Protein AF-A0A7Y3L3B2-F1 (afdb_monomer_lite)

Sequence (334 aa):
MKAAAAWAAALGALGVLAADAQVPSDKTSVQRVCVYYDAGPEPSYKNGRLHAIMLENLLGHFRGIRVTLAAVSGYHVGDMSACDRAAYMGSYFGSRLPAVFLHDVAADAKPFLWASYNIRQLQNAMGVAAFAAKTGFVYDREAAIGKSLSGAGPSDFYSDFYYKGRRFKKLAFKTPGGGFIASPDICLVRNASAVVLSTASDPVNGKATPYITRKRDFFYVADNPFLFIHERDRYLILADVLFDFVGRAPAGTRRWALIRLEDIHPNYNLDLFYQAVEILKKRRVPFAVSLIPDYVAPGIPESAGVEIGRRPEFLRSRDEKSIATQRFRLGRIV

Radius of gyration: 27.48 Å; chains: 1; bounding box: 50×102×63 Å

pLDDT: mean 82.5, std 21.34, range [24.62, 98.81]

Secondary structure (DSSP, 8-state):
------PPP---------------------EEEEEEE---SSTT--HHHHHHHHHHHHHTTSTTEEEEEEEGGG--TTGGGGSSEEEEEE-STTPPPPHHHHHHHHH--S-EEEEETTHHHHHHHH-HHHHHHHHSEEEEEEE---S---S-S------EEEETTEEEE--EEE-TTS-EEE---EEEEEESS-EEEEEEE-TTT--EEEEEEEETTEEEESS-TTSS--TTSTHHHHHHHHHHHHT---S-S-----EEEEEE-TTS-HHHHHHHHHHHHHTT--EEEEE-SEE--TTS-GGG-EEGGG-HHHH--SSSS-TTT---------

Structure (mmCIF, N/CA/C/O backbone):
data_AF-A0A7Y3L3B2-F1
#
_entry.id   AF-A0A7Y3L3B2-F1
#
loop_
_atom_site.group_PDB
_atom_site.id
_atom_site.type_symbol
_atom_site.label_atom_id
_atom_site.label_alt_id
_atom_site.label_comp_id
_atom_site.label_asym_id
_atom_site.label_entity_id
_atom_site.label_seq_id
_atom_site.pdbx_PDB_ins_code
_atom_site.Cartn_x
_atom_site.Cartn_y
_atom_site.Cartn_z
_atom_site.occupancy
_atom_site.B_iso_or_equiv
_atom_site.auth_seq_id
_atom_site.auth_comp_id
_atom_site.auth_asym_id
_atom_site.auth_atom_id
_atom_site.pdbx_PDB_model_num
ATOM 1 N N . MET A 1 1 ? 16.797 -83.429 17.417 1.00 36.91 1 MET A N 1
ATOM 2 C CA . MET A 1 1 ? 17.849 -82.531 16.889 1.00 36.91 1 MET A CA 1
ATOM 3 C C . MET A 1 1 ? 17.485 -82.111 15.474 1.00 36.91 1 MET A C 1
ATOM 5 O O . MET A 1 1 ? 17.186 -82.983 14.675 1.00 36.91 1 MET A O 1
ATOM 9 N N . LYS A 1 2 ? 17.608 -80.805 15.208 1.00 31.47 2 LYS A N 1
ATOM 10 C CA . LYS A 1 2 ? 17.531 -80.094 13.916 1.00 31.47 2 LYS A CA 1
ATOM 11 C C . LYS A 1 2 ? 16.137 -79.793 13.340 1.00 31.47 2 LYS A C 1
ATOM 13 O O . LYS A 1 2 ? 15.254 -80.633 13.271 1.00 31.47 2 LYS A O 1
ATOM 18 N N . ALA A 1 3 ? 16.017 -78.511 13.003 1.00 31.23 3 ALA A N 1
ATOM 19 C CA . ALA A 1 3 ? 14.865 -77.738 12.575 1.00 31.23 3 ALA A CA 1
ATOM 20 C C . ALA A 1 3 ? 14.424 -78.017 11.133 1.00 31.23 3 ALA A C 1
ATOM 22 O O . ALA A 1 3 ? 15.251 -78.392 10.309 1.00 31.23 3 ALA A O 1
ATOM 23 N N . ALA A 1 4 ? 13.175 -77.664 10.823 1.00 30.56 4 ALA A N 1
ATOM 24 C CA . ALA A 1 4 ? 12.848 -76.765 9.714 1.00 30.56 4 ALA A CA 1
ATOM 25 C C . ALA A 1 4 ? 11.380 -76.323 9.836 1.00 30.56 4 ALA A C 1
ATOM 27 O O . ALA A 1 4 ? 10.468 -77.145 9.824 1.00 30.56 4 ALA A O 1
ATOM 28 N N . ALA A 1 5 ? 11.170 -75.016 9.983 1.00 35.03 5 ALA A N 1
ATOM 29 C CA . ALA A 1 5 ? 9.864 -74.381 9.911 1.00 35.03 5 ALA A CA 1
ATOM 30 C C . ALA A 1 5 ? 9.483 -74.176 8.437 1.00 35.03 5 ALA A C 1
ATOM 32 O O . ALA A 1 5 ? 10.259 -73.593 7.682 1.00 35.03 5 ALA A O 1
ATOM 33 N N . ALA A 1 6 ? 8.287 -74.615 8.049 1.00 32.34 6 ALA A N 1
ATOM 34 C CA . ALA A 1 6 ? 7.651 -74.259 6.787 1.00 32.34 6 ALA A CA 1
ATOM 35 C C . ALA A 1 6 ? 6.376 -73.473 7.110 1.00 32.34 6 ALA A C 1
ATOM 37 O O . ALA A 1 6 ? 5.442 -74.001 7.712 1.00 32.34 6 ALA A O 1
ATOM 38 N N . TRP A 1 7 ? 6.373 -72.190 6.758 1.00 30.80 7 TRP A N 1
ATOM 39 C CA . TRP A 1 7 ? 5.204 -71.324 6.854 1.00 30.80 7 TRP A CA 1
ATOM 40 C C . TRP A 1 7 ? 4.312 -71.546 5.632 1.00 30.80 7 TRP A C 1
ATOM 42 O O . TRP A 1 7 ? 4.750 -71.379 4.495 1.00 30.80 7 TRP A O 1
ATOM 52 N N . ALA A 1 8 ? 3.063 -71.930 5.889 1.00 33.03 8 ALA A N 1
ATOM 53 C CA . ALA A 1 8 ? 2.004 -72.022 4.898 1.00 33.03 8 ALA A CA 1
ATOM 54 C C . ALA A 1 8 ? 1.477 -70.623 4.539 1.00 33.03 8 ALA A C 1
ATOM 56 O O . ALA A 1 8 ? 1.288 -69.766 5.404 1.00 33.03 8 ALA A O 1
ATOM 57 N N . ALA A 1 9 ? 1.240 -70.414 3.246 1.00 34.09 9 ALA A N 1
ATOM 58 C CA . ALA A 1 9 ? 0.649 -69.211 2.686 1.00 34.09 9 ALA A CA 1
ATOM 59 C C . ALA A 1 9 ? -0.833 -69.083 3.076 1.00 34.09 9 ALA A C 1
ATOM 61 O O . ALA A 1 9 ? -1.615 -70.008 2.859 1.00 34.09 9 ALA A O 1
ATOM 62 N N . ALA A 1 10 ? -1.228 -67.912 3.578 1.00 32.94 10 ALA A N 1
ATOM 63 C CA . ALA A 1 10 ? -2.624 -67.508 3.692 1.00 32.94 10 ALA A CA 1
ATOM 64 C C . ALA A 1 10 ? -2.887 -66.349 2.719 1.00 32.94 10 ALA A C 1
ATOM 66 O O . ALA A 1 10 ? -2.380 -65.241 2.887 1.00 32.94 10 ALA A O 1
ATOM 67 N N . LEU A 1 11 ? -3.670 -66.638 1.678 1.00 37.22 11 LEU A N 1
ATOM 68 C CA . LEU A 1 11 ? -4.267 -65.667 0.764 1.00 37.22 11 LEU A CA 1
ATOM 69 C C . LEU A 1 11 ? -5.366 -64.894 1.508 1.00 37.22 11 LEU A C 1
ATOM 71 O O . LEU A 1 11 ? -6.441 -65.431 1.761 1.00 37.22 11 LEU A O 1
ATOM 75 N N . GLY A 1 12 ? -5.094 -63.636 1.855 1.00 32.66 12 GLY A N 1
ATOM 76 C CA . GLY A 1 12 ? -6.092 -62.688 2.352 1.00 32.66 12 GLY A CA 1
ATOM 77 C C . GLY A 1 12 ? -6.486 -61.707 1.252 1.00 32.66 12 GLY A C 1
ATOM 78 O O . GLY A 1 12 ? -5.657 -60.922 0.795 1.00 32.66 12 GLY A O 1
ATOM 79 N N . ALA A 1 13 ? -7.744 -61.758 0.818 1.00 37.72 13 ALA A N 1
ATOM 80 C CA . ALA A 1 13 ? -8.327 -60.814 -0.125 1.00 37.72 13 ALA A CA 1
ATOM 81 C C . ALA A 1 13 ? -8.382 -59.401 0.487 1.00 37.72 13 ALA A C 1
ATOM 83 O O . ALA A 1 13 ? -9.115 -59.155 1.443 1.00 37.72 13 ALA A O 1
ATOM 84 N N . LEU A 1 14 ? -7.619 -58.464 -0.076 1.00 39.28 14 LEU A N 1
ATOM 85 C CA . LEU A 1 14 ? -7.734 -57.036 0.218 1.00 39.28 14 LEU A CA 1
ATOM 86 C C . LEU A 1 14 ? -8.824 -56.440 -0.677 1.00 39.28 14 LEU A C 1
ATOM 88 O O . LEU A 1 14 ? -8.594 -56.129 -1.844 1.00 39.28 14 LEU A O 1
ATOM 92 N N . GLY A 1 15 ? -10.027 -56.303 -0.119 1.00 35.09 15 GLY A N 1
ATOM 93 C CA . GLY A 1 15 ? -11.087 -55.497 -0.710 1.00 35.09 15 GLY A CA 1
ATOM 94 C C . GLY A 1 15 ? -10.663 -54.030 -0.749 1.00 35.09 15 GLY A C 1
ATOM 95 O O . GLY A 1 15 ? -10.447 -53.409 0.290 1.00 35.09 15 GLY A O 1
ATOM 96 N N . VAL A 1 16 ? -10.534 -53.475 -1.953 1.00 40.53 16 VAL A N 1
ATOM 97 C CA . VAL A 1 16 ? -10.354 -52.036 -2.158 1.00 40.53 16 VAL A CA 1
ATOM 98 C C . VAL A 1 16 ? -11.703 -51.372 -1.899 1.00 40.53 16 VAL A C 1
ATOM 100 O O . VAL A 1 16 ? -12.570 -51.337 -2.768 1.00 40.53 16 VAL A O 1
ATOM 103 N N . LEU A 1 17 ? -11.896 -50.856 -0.685 1.00 39.22 17 LEU A N 1
ATOM 104 C CA . LEU A 1 17 ? -12.917 -49.847 -0.430 1.00 39.22 17 LEU A CA 1
ATOM 105 C C . LEU A 1 17 ? -12.464 -48.571 -1.144 1.00 39.22 17 LEU A C 1
ATOM 107 O O . LEU A 1 17 ? -11.618 -47.830 -0.645 1.00 39.22 17 LEU A O 1
ATOM 111 N N . ALA A 1 18 ? -13.000 -48.344 -2.341 1.00 42.34 18 ALA A N 1
ATOM 112 C CA . ALA A 1 18 ? -12.959 -47.040 -2.976 1.00 42.34 18 ALA A CA 1
ATOM 113 C C . ALA A 1 18 ? -13.793 -46.089 -2.108 1.00 42.34 18 ALA A C 1
ATOM 115 O O . ALA A 1 18 ? -15.014 -46.020 -2.226 1.00 42.34 18 ALA A O 1
ATOM 116 N N . ALA A 1 19 ? -13.130 -45.408 -1.174 1.00 41.25 19 ALA A N 1
ATOM 117 C CA . ALA A 1 19 ? -13.684 -44.220 -0.558 1.00 41.25 19 ALA A CA 1
ATOM 118 C C . ALA A 1 19 ? -13.818 -43.185 -1.675 1.00 41.25 19 ALA A C 1
ATOM 120 O O . ALA A 1 19 ? -12.820 -42.648 -2.159 1.00 41.25 19 ALA A O 1
ATOM 121 N N . ASP A 1 20 ? -15.051 -42.978 -2.122 1.00 40.84 20 ASP A N 1
ATOM 122 C CA . ASP A 1 20 ? -15.411 -41.911 -3.036 1.00 40.84 20 ASP A CA 1
ATOM 123 C C . ASP A 1 20 ? -15.083 -40.598 -2.315 1.00 40.84 20 ASP A C 1
ATOM 125 O O . ASP A 1 20 ? -15.790 -40.158 -1.405 1.00 40.84 20 ASP A O 1
ATOM 129 N N . ALA A 1 21 ? -13.912 -40.037 -2.613 1.00 43.31 21 ALA A N 1
ATOM 130 C CA . ALA A 1 21 ? -13.494 -38.761 -2.071 1.00 43.31 21 ALA A CA 1
ATOM 131 C C . ALA A 1 21 ? -14.397 -37.702 -2.701 1.00 43.31 21 ALA A C 1
ATOM 133 O O . ALA A 1 21 ? -14.088 -37.153 -3.758 1.00 43.31 21 ALA A O 1
ATOM 134 N N . GLN A 1 22 ? -15.532 -37.433 -2.056 1.00 37.94 22 GLN A N 1
ATOM 135 C CA . GLN A 1 22 ? -16.343 -36.259 -2.333 1.00 37.94 22 GLN A CA 1
ATOM 136 C C . GLN A 1 22 ? -15.435 -35.040 -2.198 1.00 37.94 22 GLN A C 1
ATOM 138 O O . GLN A 1 22 ? -15.117 -34.593 -1.096 1.00 37.94 22 GLN A O 1
ATOM 143 N N . VAL A 1 23 ? -14.987 -34.525 -3.344 1.00 45.34 23 VAL A N 1
ATOM 144 C CA . VAL A 1 23 ? -14.361 -33.214 -3.455 1.00 45.34 23 VAL A CA 1
ATOM 145 C C . VAL A 1 23 ? -15.352 -32.241 -2.819 1.00 45.34 23 VAL A C 1
ATOM 147 O O . VAL A 1 23 ? -16.473 -32.131 -3.326 1.00 45.34 23 VAL A O 1
ATOM 150 N N . PRO A 1 24 ? -15.007 -31.571 -1.704 1.00 40.34 24 PRO A N 1
ATOM 151 C CA . PRO A 1 24 ? -15.906 -30.605 -1.102 1.00 40.34 24 PRO A CA 1
ATOM 152 C C . PRO A 1 24 ? -16.277 -29.596 -2.181 1.00 40.34 24 PRO A C 1
ATOM 154 O O . PRO A 1 24 ? -15.391 -29.002 -2.802 1.00 40.34 24 PRO A O 1
ATOM 157 N N . SER A 1 25 ? -17.574 -29.426 -2.448 1.00 41.62 25 SER A N 1
ATOM 158 C CA . SER A 1 25 ? -18.019 -28.348 -3.317 1.00 41.62 25 SER A CA 1
ATOM 159 C C . SER A 1 25 ? -17.674 -27.048 -2.597 1.00 41.62 25 SER A C 1
ATOM 161 O O . SER A 1 25 ? -18.394 -26.612 -1.697 1.00 41.62 25 SER A O 1
ATOM 163 N N . ASP A 1 26 ? -16.535 -26.464 -2.945 1.00 48.09 26 ASP A N 1
ATOM 164 C CA . ASP A 1 26 ? -16.118 -25.155 -2.479 1.00 48.09 26 ASP A CA 1
ATOM 165 C C . ASP A 1 26 ? -17.052 -24.138 -3.143 1.00 48.09 26 ASP A C 1
ATOM 167 O O . ASP A 1 26 ? -16.750 -23.539 -4.177 1.00 48.09 26 ASP A O 1
ATOM 171 N N . LYS A 1 27 ? -18.258 -23.986 -2.582 1.00 47.88 27 LYS A N 1
ATOM 172 C CA . LYS A 1 27 ? -19.053 -22.776 -2.763 1.00 47.88 27 LYS A CA 1
ATOM 173 C C . LYS A 1 27 ? -18.275 -21.677 -2.054 1.00 47.88 27 LYS A C 1
ATOM 175 O O . LYS A 1 27 ? -18.632 -21.283 -0.948 1.00 47.88 27 LYS A O 1
ATOM 180 N N . THR A 1 28 ? -17.177 -21.229 -2.661 1.00 60.12 28 THR A N 1
ATOM 181 C CA . THR A 1 28 ? -16.389 -20.126 -2.133 1.00 60.12 28 THR A CA 1
ATOM 182 C C . THR A 1 28 ? -17.322 -18.927 -2.109 1.00 60.12 28 THR A C 1
ATOM 184 O O . THR A 1 28 ? -17.652 -18.371 -3.159 1.00 60.12 28 THR A O 1
ATOM 187 N N . SER A 1 29 ? -17.823 -18.577 -0.923 1.00 78.44 29 SER A N 1
ATOM 188 C CA . SER A 1 29 ? -18.702 -17.428 -0.751 1.00 78.44 29 SER A CA 1
ATOM 189 C C . SER A 1 29 ? -17.987 -16.211 -1.321 1.00 78.44 29 SER A C 1
ATOM 191 O O . SER A 1 29 ? -16.844 -15.927 -0.946 1.00 78.44 29 SER A O 1
ATOM 193 N N . VAL A 1 30 ? -18.637 -15.528 -2.258 1.00 92.69 30 VAL A N 1
ATOM 194 C CA . VAL A 1 30 ? -18.090 -14.315 -2.853 1.00 92.69 30 VAL A CA 1
ATOM 195 C C . VAL A 1 30 ? -17.925 -13.276 -1.747 1.00 92.69 30 VAL A C 1
ATOM 197 O O . VAL A 1 30 ? -18.907 -12.926 -1.101 1.00 92.69 30 VAL A O 1
ATOM 200 N N . GLN A 1 31 ? -16.700 -12.795 -1.537 1.00 95.94 31 GLN A N 1
ATOM 201 C CA . GLN A 1 31 ? -16.411 -11.680 -0.636 1.00 95.94 31 GLN A CA 1
ATOM 202 C C . GLN A 1 31 ? -16.108 -10.438 -1.478 1.00 95.94 31 GLN A C 1
ATOM 204 O O . GLN A 1 31 ? -15.246 -10.456 -2.360 1.00 95.94 31 GLN A O 1
ATOM 209 N N . ARG A 1 32 ? -16.846 -9.362 -1.221 1.00 97.69 32 ARG A N 1
ATOM 210 C CA . ARG A 1 32 ? -16.775 -8.093 -1.946 1.00 97.69 32 ARG A CA 1
ATOM 211 C C . ARG A 1 32 ? -15.838 -7.129 -1.232 1.00 97.69 32 ARG A C 1
ATOM 213 O O . ARG A 1 32 ? -15.986 -6.899 -0.031 1.00 97.69 32 ARG A O 1
ATOM 220 N N . VAL A 1 33 ? -14.908 -6.544 -1.977 1.00 98.31 33 VAL A N 1
ATOM 221 C CA . VAL A 1 33 ? -13.949 -5.555 -1.478 1.00 98.31 33 VAL A CA 1
ATOM 222 C C . VAL A 1 33 ? -14.102 -4.262 -2.271 1.00 98.31 33 VAL A C 1
ATOM 224 O O . VAL A 1 33 ? -13.859 -4.234 -3.475 1.00 98.31 33 VAL A O 1
ATOM 227 N N . CYS A 1 34 ? -14.483 -3.182 -1.597 1.00 98.31 34 CYS A N 1
ATOM 228 C CA . CYS A 1 34 ? -14.526 -1.851 -2.197 1.00 98.31 34 CYS A CA 1
ATOM 229 C C . CYS A 1 34 ? -13.149 -1.196 -2.044 1.00 98.31 34 CYS A C 1
ATOM 231 O O . CYS A 1 34 ? -12.649 -1.084 -0.929 1.00 98.31 34 CYS A O 1
ATOM 233 N N . VAL A 1 35 ? -12.525 -0.750 -3.132 1.00 98.56 35 VAL A N 1
ATOM 234 C CA . VAL A 1 35 ? -11.251 -0.021 -3.091 1.00 98.56 35 VAL A CA 1
ATOM 235 C C . VAL A 1 35 ? -11.488 1.399 -3.581 1.00 98.56 35 VAL A C 1
ATOM 237 O O . VAL A 1 35 ? -11.735 1.642 -4.764 1.00 98.56 35 VAL A O 1
ATOM 240 N N . TYR A 1 36 ? -11.382 2.340 -2.653 1.00 98.38 36 TYR A N 1
ATOM 241 C CA . TYR A 1 36 ? -11.466 3.763 -2.924 1.00 98.38 36 TYR A CA 1
ATOM 242 C C . TYR A 1 36 ? -10.079 4.328 -3.198 1.00 98.38 36 TYR A C 1
ATOM 244 O O . TYR A 1 36 ? -9.100 3.965 -2.546 1.00 98.38 36 TYR A O 1
ATOM 252 N N . TYR A 1 37 ? -9.983 5.243 -4.150 1.00 98.19 37 TYR A N 1
ATOM 253 C CA . TYR A 1 37 ? -8.733 5.925 -4.463 1.00 98.19 37 TYR A CA 1
ATOM 254 C C . TYR A 1 37 ? -8.946 7.420 -4.605 1.00 98.19 37 TYR A C 1
ATOM 256 O O . TYR A 1 37 ? -10.004 7.875 -5.045 1.00 98.19 37 TYR A O 1
ATOM 264 N N . ASP A 1 38 ? -7.937 8.193 -4.224 1.00 96.25 38 ASP A N 1
ATOM 265 C CA . ASP A 1 38 ? -7.947 9.627 -4.464 1.00 96.25 38 ASP A CA 1
ATOM 266 C C . ASP A 1 38 ? -7.600 9.990 -5.912 1.00 96.25 38 ASP A C 1
ATOM 268 O O . ASP A 1 38 ? -7.044 9.211 -6.688 1.00 96.25 38 ASP A O 1
ATOM 272 N N . ALA A 1 39 ? -7.970 11.213 -6.271 1.00 86.75 39 ALA A N 1
ATOM 273 C CA . ALA A 1 39 ? -7.472 11.890 -7.452 1.00 86.75 39 ALA A CA 1
ATOM 274 C C . ALA A 1 39 ? -6.521 13.015 -7.021 1.00 86.75 39 ALA A C 1
ATOM 276 O O . ALA A 1 39 ? -6.576 13.506 -5.886 1.00 86.75 39 ALA A O 1
ATOM 277 N N . GLY A 1 40 ? -5.650 13.418 -7.940 1.00 81.19 40 GLY A N 1
ATOM 278 C CA . GLY A 1 40 ? -4.897 14.659 -7.821 1.00 81.19 40 GLY A CA 1
ATOM 279 C C . GLY A 1 40 ? -5.780 15.862 -8.170 1.00 81.19 40 GLY A C 1
ATOM 280 O O . GLY A 1 40 ? -6.913 15.686 -8.622 1.00 81.19 40 GLY A O 1
ATOM 281 N N . PRO A 1 41 ? -5.275 17.091 -7.987 1.00 79.81 41 PRO A N 1
ATOM 282 C CA . PRO A 1 41 ? -6.006 18.312 -8.324 1.00 79.81 41 PRO A CA 1
ATOM 283 C C . PRO A 1 41 ? -6.249 18.451 -9.833 1.00 79.81 41 PRO A C 1
ATOM 285 O O . PRO A 1 41 ? -7.153 19.169 -10.247 1.00 79.81 41 PRO A O 1
ATOM 288 N N . GLU A 1 42 ? -5.453 17.763 -10.653 1.00 83.06 42 GLU A N 1
ATOM 289 C CA . GLU A 1 42 ? -5.548 17.804 -12.106 1.00 83.06 42 GLU A CA 1
ATOM 290 C C . GLU A 1 42 ? -6.228 16.547 -12.673 1.00 83.06 42 GLU A C 1
ATOM 292 O O . GLU A 1 42 ? -5.909 15.433 -12.241 1.00 83.06 42 GLU A O 1
ATOM 297 N N . PRO A 1 43 ? -7.066 16.676 -13.723 1.00 79.25 43 PRO A N 1
ATOM 298 C CA . PRO A 1 43 ? -7.664 15.529 -14.419 1.00 79.25 43 PRO A CA 1
ATOM 299 C C . PRO A 1 43 ? -6.641 14.550 -15.023 1.00 79.25 43 PRO A C 1
ATOM 301 O O . PRO A 1 43 ? -6.957 13.391 -15.290 1.00 79.25 43 PRO A O 1
ATOM 304 N N . SER A 1 44 ? -5.413 15.016 -15.263 1.00 84.06 44 SER A N 1
ATOM 305 C CA . SER A 1 44 ? -4.294 14.243 -15.810 1.00 84.06 44 SER A CA 1
ATOM 306 C C . SER A 1 44 ? -3.723 13.225 -14.812 1.00 84.06 44 SER A C 1
ATOM 308 O O . SER A 1 44 ? -3.087 12.251 -15.225 1.00 84.06 44 SER A O 1
ATOM 310 N N . TYR A 1 45 ? -3.952 13.412 -13.507 1.00 88.44 45 TYR A N 1
ATOM 311 C CA . TYR A 1 45 ? -3.401 12.550 -12.470 1.00 88.44 45 TYR A CA 1
ATOM 312 C C . TYR A 1 45 ? -4.126 11.199 -12.428 1.00 88.44 45 TYR A C 1
ATOM 314 O O . TYR A 1 45 ? -5.229 11.068 -11.898 1.00 88.44 45 TYR A O 1
ATOM 322 N N . LYS A 1 46 ? -3.478 10.161 -12.963 1.00 88.56 46 LYS A N 1
ATOM 323 C CA . LYS A 1 46 ? -4.042 8.800 -13.053 1.00 88.56 46 LYS A CA 1
ATOM 324 C C . LYS A 1 46 ? -3.535 7.837 -11.976 1.00 88.56 46 LYS A C 1
ATOM 326 O O . LYS A 1 46 ? -4.053 6.726 -11.870 1.00 88.56 46 LYS A O 1
ATOM 331 N N . ASN A 1 47 ? -2.552 8.242 -11.169 1.00 92.56 47 ASN A N 1
ATOM 332 C CA . ASN A 1 47 ? -1.840 7.320 -10.279 1.00 92.56 47 ASN A CA 1
ATOM 333 C C . ASN A 1 47 ? -2.739 6.709 -9.198 1.00 92.56 47 ASN A C 1
ATOM 335 O O . ASN A 1 47 ? -2.561 5.539 -8.881 1.00 92.56 47 ASN A O 1
ATOM 339 N N . GLY A 1 48 ? -3.739 7.432 -8.684 1.00 94.88 48 GLY A N 1
ATOM 340 C CA . GLY A 1 48 ? -4.672 6.878 -7.694 1.00 94.88 48 GLY A CA 1
ATOM 341 C C . GLY A 1 48 ? -5.407 5.646 -8.200 1.00 94.88 48 GLY A C 1
ATOM 342 O O . GLY A 1 48 ? -5.352 4.586 -7.575 1.00 94.88 48 GLY A O 1
ATOM 343 N N . ARG A 1 49 ? -5.994 5.739 -9.399 1.00 96.12 49 ARG A N 1
ATOM 344 C CA . ARG A 1 49 ? -6.652 4.595 -10.038 1.00 96.12 49 ARG A CA 1
ATOM 345 C C . ARG A 1 49 ? -5.659 3.486 -10.386 1.00 96.12 49 ARG A C 1
ATOM 347 O O . ARG A 1 49 ? -5.986 2.319 -10.212 1.00 96.12 49 ARG A O 1
ATOM 354 N N . LEU A 1 50 ? -4.455 3.827 -10.854 1.00 96.62 50 LEU A N 1
ATOM 355 C CA . LEU A 1 50 ? -3.422 2.831 -11.171 1.00 96.62 50 LEU A CA 1
ATOM 356 C C . LEU A 1 50 ? -3.008 2.026 -9.931 1.00 96.62 50 LEU A C 1
ATOM 358 O O . LEU A 1 50 ? -2.988 0.801 -9.980 1.00 96.62 50 LEU A O 1
ATOM 362 N N . HIS A 1 51 ? -2.754 2.686 -8.801 1.00 97.25 51 HIS A N 1
ATOM 363 C CA . HIS A 1 51 ? -2.415 2.007 -7.550 1.00 97.25 51 HIS A CA 1
ATOM 364 C C . HIS A 1 51 ? -3.582 1.168 -7.008 1.00 97.25 51 HIS A C 1
ATOM 366 O O . HIS A 1 51 ? -3.359 0.087 -6.467 1.00 97.25 51 HIS A O 1
ATOM 372 N N . ALA A 1 52 ? -4.827 1.615 -7.197 1.00 98.00 52 ALA A N 1
ATOM 373 C CA . ALA A 1 52 ? -6.007 0.822 -6.860 1.00 98.00 52 ALA A CA 1
ATOM 374 C C . ALA A 1 52 ? -6.127 -0.450 -7.715 1.00 98.00 52 ALA A C 1
ATOM 376 O O . ALA A 1 52 ? -6.412 -1.512 -7.171 1.00 98.00 52 ALA A O 1
ATOM 377 N N . ILE A 1 53 ? -5.831 -0.370 -9.019 1.00 98.12 53 ILE A N 1
ATOM 378 C CA . ILE A 1 53 ? -5.748 -1.540 -9.911 1.00 98.12 53 ILE A CA 1
ATOM 379 C C . ILE A 1 53 ? -4.631 -2.490 -9.457 1.00 98.12 53 ILE A C 1
ATOM 381 O O . ILE A 1 53 ? -4.791 -3.705 -9.485 1.00 98.12 53 ILE A O 1
ATOM 385 N N . MET A 1 54 ? -3.494 -1.968 -8.995 1.00 97.94 54 MET A N 1
ATOM 386 C CA . MET A 1 54 ? -2.414 -2.815 -8.472 1.00 97.94 54 MET A CA 1
ATOM 387 C C . MET A 1 54 ? -2.824 -3.553 -7.191 1.00 97.94 54 MET A C 1
ATOM 389 O O . MET A 1 54 ? -2.482 -4.727 -7.031 1.00 97.94 54 MET A O 1
ATOM 393 N N . LEU A 1 55 ? -3.594 -2.906 -6.308 1.00 98.50 55 LEU A N 1
ATOM 394 C CA . LEU A 1 55 ? -4.201 -3.568 -5.152 1.00 98.50 55 LEU A CA 1
ATOM 395 C C . LEU A 1 55 ? -5.263 -4.595 -5.575 1.00 98.50 55 LEU A C 1
ATOM 397 O O . LEU A 1 55 ? -5.286 -5.697 -5.035 1.00 98.50 55 LEU A O 1
ATOM 401 N N . GLU A 1 56 ? -6.105 -4.276 -6.559 1.00 98.44 56 GLU A N 1
ATOM 402 C CA . GLU A 1 56 ? -7.065 -5.219 -7.147 1.00 98.44 56 GLU A CA 1
ATOM 403 C C . GLU A 1 56 ? -6.369 -6.462 -7.710 1.00 98.44 56 GLU A C 1
ATOM 405 O O . GLU A 1 56 ? -6.792 -7.576 -7.417 1.00 98.44 56 GLU A O 1
ATOM 410 N N . ASN A 1 57 ? -5.264 -6.297 -8.439 1.00 97.44 57 ASN A N 1
ATOM 411 C CA . ASN A 1 57 ? -4.485 -7.409 -8.980 1.00 97.44 57 ASN A CA 1
ATOM 412 C C . ASN A 1 57 ? -3.943 -8.323 -7.871 1.00 97.44 57 ASN A C 1
ATOM 414 O O . ASN A 1 57 ? -3.987 -9.546 -8.005 1.00 97.44 57 ASN A O 1
ATOM 418 N N . LEU A 1 58 ? -3.474 -7.747 -6.756 1.00 96.75 58 LEU A N 1
ATOM 419 C CA . LEU A 1 58 ? -3.082 -8.523 -5.576 1.00 96.75 58 LEU A CA 1
ATOM 420 C C . LEU A 1 58 ? -4.276 -9.257 -4.954 1.00 96.75 58 LEU A C 1
ATOM 422 O O . LEU A 1 58 ? -4.176 -10.436 -4.625 1.00 96.75 58 LEU A O 1
ATOM 426 N N . LEU A 1 59 ? -5.417 -8.582 -4.815 1.00 97.25 59 LEU A N 1
ATOM 427 C CA . LEU A 1 59 ? -6.644 -9.171 -4.279 1.00 97.25 59 LEU A CA 1
ATOM 428 C C . LEU A 1 59 ? -7.223 -10.265 -5.196 1.00 97.25 59 LEU A C 1
ATOM 430 O O . LEU A 1 59 ? -7.832 -11.219 -4.712 1.00 97.25 59 LEU A O 1
ATOM 434 N N . GLY A 1 60 ? -6.978 -10.182 -6.505 1.00 93.75 60 GLY A N 1
ATOM 435 C CA . GLY A 1 60 ? -7.356 -11.189 -7.496 1.00 93.75 60 GLY A CA 1
ATOM 436 C C . GLY A 1 60 ? -6.677 -12.547 -7.292 1.00 93.75 60 GLY A C 1
ATOM 437 O O . GLY A 1 60 ? -7.175 -13.560 -7.781 1.00 93.75 60 GLY A O 1
ATOM 438 N N . HIS A 1 61 ? -5.589 -12.601 -6.513 1.00 90.19 61 HIS A N 1
ATOM 439 C CA . HIS A 1 61 ? -4.966 -13.856 -6.085 1.00 90.19 61 HIS A CA 1
ATOM 440 C C . HIS A 1 61 ? -5.921 -14.740 -5.262 1.00 90.19 61 HIS A C 1
ATOM 442 O O . HIS A 1 61 ? -5.842 -15.970 -5.296 1.00 90.19 61 HIS A O 1
ATOM 448 N N . PHE A 1 62 ? -6.843 -14.128 -4.517 1.00 93.31 62 PHE A N 1
ATOM 449 C CA . PHE A 1 62 ? -7.735 -14.827 -3.604 1.00 93.31 62 PHE A CA 1
ATOM 450 C C . PHE A 1 62 ? -9.031 -15.242 -4.319 1.00 93.31 62 PHE A C 1
ATOM 452 O O . PHE A 1 62 ? -9.850 -14.415 -4.723 1.00 93.31 62 PHE A O 1
ATOM 459 N N . ARG A 1 63 ? -9.260 -16.556 -4.444 1.00 91.12 63 ARG A N 1
ATOM 460 C CA . ARG A 1 63 ? -10.444 -17.117 -5.128 1.00 91.12 63 ARG A CA 1
ATOM 461 C C . ARG A 1 63 ? -11.754 -16.574 -4.552 1.00 91.12 63 ARG A C 1
ATOM 463 O O . ARG A 1 63 ? -11.994 -16.694 -3.361 1.00 91.12 63 ARG A O 1
ATOM 470 N N . GLY A 1 64 ? -12.653 -16.039 -5.368 1.00 93.31 64 GLY A N 1
ATOM 471 C CA . GLY A 1 64 ? -13.944 -15.542 -4.872 1.00 93.31 64 GLY A CA 1
ATOM 472 C C . GLY A 1 64 ? -13.873 -14.182 -4.168 1.00 93.31 64 GLY A C 1
ATOM 473 O O . GLY A 1 64 ? -14.854 -13.784 -3.550 1.00 93.31 64 GLY A O 1
ATOM 474 N N . ILE A 1 65 ? -12.756 -13.454 -4.272 1.00 96.31 65 ILE A N 1
ATOM 475 C CA . ILE A 1 65 ? -12.767 -12.006 -4.056 1.00 96.31 65 ILE A CA 1
ATOM 476 C C . ILE A 1 65 ? -13.337 -11.316 -5.299 1.00 96.31 65 ILE A C 1
ATOM 478 O O . ILE A 1 65 ? -13.014 -11.665 -6.439 1.00 96.31 65 ILE A O 1
ATOM 482 N N . ARG A 1 66 ? -14.217 -10.341 -5.076 1.00 97.50 66 ARG A N 1
ATOM 483 C CA . ARG A 1 66 ? -14.717 -9.420 -6.100 1.00 97.50 66 ARG A CA 1
ATOM 484 C C . ARG A 1 66 ? -14.385 -8.006 -5.670 1.00 97.50 66 ARG A C 1
ATOM 486 O O . ARG A 1 66 ? -14.837 -7.569 -4.616 1.00 97.50 66 ARG A O 1
ATOM 493 N N . VAL A 1 67 ? -13.587 -7.316 -6.472 1.00 98.12 67 VAL A N 1
ATOM 494 C CA . VAL A 1 67 ? -13.166 -5.949 -6.184 1.00 98.12 67 VAL A CA 1
ATOM 495 C C . VAL A 1 67 ? -14.056 -4.971 -6.944 1.00 98.12 67 VAL A C 1
ATOM 497 O O . VAL A 1 67 ? -14.474 -5.237 -8.067 1.00 98.12 67 VAL A O 1
ATOM 500 N N . THR A 1 68 ? -14.393 -3.852 -6.314 1.00 97.62 68 THR A N 1
ATOM 501 C CA . THR A 1 68 ? -15.017 -2.699 -6.970 1.00 97.62 68 THR A CA 1
ATOM 502 C C . THR A 1 68 ? -14.144 -1.484 -6.721 1.00 97.62 68 THR A C 1
ATOM 504 O O . THR A 1 68 ? -13.886 -1.135 -5.571 1.00 97.62 68 THR A O 1
ATOM 507 N N . LEU A 1 69 ? -13.673 -0.856 -7.796 1.00 97.94 69 LEU A N 1
ATOM 508 C CA . LEU A 1 69 ? -12.865 0.357 -7.729 1.00 97.94 69 LEU A CA 1
ATOM 509 C C . LEU A 1 69 ? -13.759 1.592 -7.840 1.00 97.94 69 LEU A C 1
ATOM 511 O O . LEU A 1 69 ? -14.563 1.680 -8.768 1.00 97.94 69 LEU A O 1
ATOM 515 N N . ALA A 1 70 ? -13.575 2.570 -6.956 1.00 96.88 70 ALA A N 1
ATOM 516 C CA . ALA A 1 70 ? -14.301 3.837 -7.011 1.00 96.88 70 ALA A CA 1
ATOM 517 C C . ALA A 1 70 ? -13.396 5.026 -6.662 1.00 96.88 70 ALA A C 1
ATOM 519 O O . ALA A 1 70 ? -12.567 4.957 -5.756 1.00 96.88 70 ALA A O 1
ATOM 520 N N . ALA A 1 71 ? -13.569 6.148 -7.363 1.00 96.38 71 ALA A N 1
ATOM 521 C CA . ALA A 1 71 ? -12.936 7.396 -6.954 1.00 96.38 71 ALA A CA 1
ATOM 522 C C . ALA A 1 71 ? -13.588 7.881 -5.652 1.00 96.38 71 ALA A C 1
ATOM 524 O O . ALA A 1 71 ? -14.808 8.019 -5.583 1.00 96.38 71 ALA A O 1
ATOM 525 N N . VAL A 1 72 ? -12.782 8.176 -4.633 1.00 97.31 72 VAL A N 1
ATOM 526 C CA . VAL A 1 72 ? -13.282 8.593 -3.314 1.00 97.31 72 VAL A CA 1
ATOM 527 C C . VAL A 1 72 ? -14.049 9.916 -3.377 1.00 97.31 72 VAL A C 1
ATOM 529 O O . VAL A 1 72 ? -14.899 10.167 -2.537 1.00 97.31 72 VAL A O 1
ATOM 532 N N . SER A 1 73 ? -13.795 10.756 -4.386 1.00 95.06 73 SER A N 1
ATOM 533 C CA . SER A 1 73 ? -14.519 12.013 -4.603 1.00 95.06 73 SER A CA 1
ATOM 534 C C . SER A 1 73 ? -16.005 11.817 -4.914 1.00 95.06 73 SER A C 1
ATOM 536 O O . SER A 1 73 ? -16.790 12.724 -4.657 1.00 95.06 73 SER A O 1
ATOM 538 N N . GLY A 1 74 ? -16.388 10.653 -5.448 1.00 95.06 74 GLY A N 1
ATOM 539 C CA . GLY A 1 74 ? -17.776 10.286 -5.731 1.00 95.06 74 GLY A CA 1
ATOM 540 C C . GLY A 1 74 ? -18.449 9.489 -4.613 1.00 95.06 74 GLY A C 1
ATOM 541 O O . GLY A 1 74 ? -19.479 8.877 -4.871 1.00 95.06 74 GLY A O 1
ATOM 542 N N . TYR A 1 75 ? -17.852 9.437 -3.418 1.00 97.69 75 TYR A N 1
ATOM 543 C CA . TYR A 1 75 ? -18.382 8.674 -2.291 1.00 97.69 75 TYR A CA 1
ATOM 544 C C . TYR A 1 75 ? -19.660 9.302 -1.721 1.00 97.69 75 TYR A C 1
ATOM 546 O O . TYR A 1 75 ? -19.663 10.479 -1.345 1.00 97.69 75 TYR A O 1
ATOM 554 N N . HIS A 1 76 ? -20.704 8.491 -1.569 1.00 97.38 76 HIS A N 1
ATOM 555 C CA . HIS A 1 76 ? -21.941 8.832 -0.875 1.00 97.38 76 HIS A CA 1
ATOM 556 C C . HIS A 1 76 ? -22.069 8.047 0.434 1.00 97.38 76 HIS A C 1
ATOM 558 O O . HIS A 1 76 ? -21.463 6.992 0.621 1.00 97.38 76 HIS A O 1
ATOM 564 N N . VAL A 1 77 ? -22.873 8.581 1.357 1.00 96.94 77 VAL A N 1
ATOM 565 C CA . VAL A 1 77 ? -23.139 7.945 2.655 1.00 96.94 77 VAL A CA 1
ATOM 566 C C . VAL A 1 77 ? -23.608 6.507 2.442 1.00 96.94 77 VAL A C 1
ATOM 568 O O . VAL A 1 77 ? -24.588 6.263 1.742 1.00 96.94 77 VAL A O 1
ATOM 571 N N . GLY A 1 78 ? -22.926 5.564 3.084 1.00 95.38 78 GLY A N 1
ATOM 572 C CA . GLY A 1 78 ? -23.273 4.152 3.056 1.00 95.38 78 GLY A CA 1
ATOM 573 C C . GLY A 1 78 ? -22.762 3.369 1.847 1.00 95.38 78 GLY A C 1
ATOM 574 O O . GLY A 1 78 ? -23.041 2.172 1.793 1.00 95.38 78 GLY A O 1
ATOM 575 N N . ASP A 1 79 ? -21.984 3.941 0.923 1.00 95.12 79 ASP A N 1
ATOM 576 C CA . ASP A 1 79 ? -21.458 3.190 -0.233 1.00 95.12 79 ASP A CA 1
ATOM 577 C C . ASP A 1 79 ? -20.648 1.948 0.199 1.00 95.12 79 ASP A C 1
ATOM 579 O O . ASP A 1 79 ? -20.759 0.881 -0.410 1.00 95.12 79 ASP A O 1
ATOM 583 N N . MET A 1 80 ? -19.896 2.029 1.308 1.00 93.62 80 MET A N 1
ATOM 584 C CA . MET A 1 80 ? -19.157 0.879 1.864 1.00 93.62 80 MET A CA 1
ATOM 585 C C . MET A 1 80 ? -20.060 -0.249 2.377 1.00 93.62 80 MET A C 1
ATOM 587 O O . MET A 1 80 ? -19.612 -1.390 2.533 1.00 93.62 80 MET A O 1
ATOM 591 N N . SER A 1 81 ? -21.343 0.024 2.635 1.00 91.94 81 SER A N 1
ATOM 592 C CA . SER A 1 81 ? -22.284 -0.985 3.130 1.00 91.94 81 SER A CA 1
ATOM 593 C C . SER A 1 81 ? -22.460 -2.145 2.141 1.00 91.94 81 SER A C 1
ATOM 595 O O . SER A 1 81 ? -22.662 -3.283 2.572 1.00 91.94 81 SER A O 1
ATOM 597 N N . ALA A 1 82 ? -22.277 -1.878 0.843 1.00 91.00 82 ALA A N 1
ATOM 598 C CA . ALA A 1 82 ? -22.372 -2.847 -0.243 1.00 91.00 82 ALA A CA 1
ATOM 599 C C . ALA A 1 82 ? -21.188 -3.829 -0.320 1.00 91.00 82 ALA A C 1
ATOM 601 O O . ALA A 1 82 ? -21.246 -4.788 -1.089 1.00 91.00 82 ALA A O 1
ATOM 602 N N . CYS A 1 83 ? -20.127 -3.620 0.458 1.00 95.44 83 CYS A N 1
ATOM 603 C CA . CYS A 1 83 ? -18.940 -4.468 0.477 1.00 95.44 83 CYS A CA 1
ATOM 604 C C . CYS A 1 83 ? -18.742 -5.127 1.844 1.00 95.44 83 CYS A C 1
ATOM 606 O O . CYS A 1 83 ? -19.207 -4.629 2.866 1.00 95.44 83 CYS A O 1
ATOM 608 N N . ASP A 1 84 ? -18.042 -6.256 1.879 1.00 97.25 84 ASP A N 1
ATOM 609 C CA . ASP A 1 84 ? -17.751 -6.967 3.129 1.00 97.25 84 ASP A CA 1
ATOM 610 C C . ASP A 1 84 ? -16.488 -6.405 3.797 1.00 97.25 84 ASP A C 1
ATOM 612 O O . ASP A 1 84 ? -16.317 -6.509 5.010 1.00 97.25 84 ASP A O 1
ATOM 616 N N . ARG A 1 85 ? -15.608 -5.798 2.991 1.00 97.88 85 ARG A N 1
ATOM 617 C CA . ARG A 1 85 ? -14.380 -5.108 3.399 1.00 97.88 85 ARG A CA 1
ATOM 618 C C . ARG A 1 85 ? -14.149 -3.897 2.499 1.00 97.88 85 ARG A C 1
ATOM 620 O O . ARG A 1 85 ? -14.615 -3.880 1.356 1.00 97.88 85 ARG A O 1
ATOM 627 N N . ALA A 1 86 ? -13.392 -2.917 2.973 1.00 98.38 86 ALA A N 1
ATOM 628 C CA . ALA A 1 86 ? -13.029 -1.753 2.173 1.00 98.38 86 ALA A CA 1
ATOM 629 C C . ALA A 1 86 ? -11.543 -1.404 2.291 1.00 98.38 86 ALA A C 1
ATOM 631 O O . ALA A 1 86 ? -10.862 -1.783 3.243 1.00 98.38 86 ALA A O 1
ATOM 632 N N . ALA A 1 87 ? -11.024 -0.691 1.301 1.00 98.69 87 ALA A N 1
ATOM 633 C CA . ALA A 1 87 ? -9.683 -0.145 1.327 1.00 98.69 87 ALA A CA 1
ATOM 634 C C . ALA A 1 87 ? -9.656 1.268 0.747 1.00 98.69 87 ALA A C 1
ATOM 636 O O . ALA A 1 87 ? -10.467 1.609 -0.112 1.00 98.69 87 ALA A O 1
ATOM 637 N N . TYR A 1 88 ? -8.694 2.069 1.187 1.00 98.69 88 TYR A N 1
ATOM 638 C CA . TYR A 1 88 ? -8.390 3.373 0.622 1.00 98.69 88 TYR A CA 1
ATOM 639 C C . TYR A 1 88 ? -6.917 3.465 0.222 1.00 98.69 88 TYR A C 1
ATOM 641 O O . TYR A 1 88 ? -6.025 3.195 1.030 1.00 98.69 88 TYR A O 1
ATOM 649 N N . MET A 1 89 ? -6.680 3.882 -1.021 1.00 98.25 89 MET A N 1
ATOM 650 C CA . MET A 1 89 ? -5.358 4.149 -1.578 1.00 98.25 89 MET A CA 1
ATOM 651 C C . MET A 1 89 ? -5.093 5.658 -1.638 1.00 98.25 89 MET A C 1
ATOM 653 O O . MET A 1 89 ? -5.562 6.343 -2.549 1.00 98.25 89 MET A O 1
ATOM 657 N N . GLY A 1 90 ? -4.307 6.157 -0.680 1.00 97.38 90 GLY A N 1
ATOM 658 C CA . GLY A 1 90 ? -3.864 7.549 -0.592 1.00 97.38 90 GLY A CA 1
ATOM 659 C C . GLY A 1 90 ? -2.667 7.832 -1.491 1.00 97.38 90 GLY A C 1
ATOM 660 O O . GLY A 1 90 ? -1.520 7.785 -1.042 1.00 97.38 90 GLY A O 1
ATOM 661 N N . SER A 1 91 ? -2.906 8.095 -2.773 1.00 95.00 91 SER A N 1
ATOM 662 C CA . SER A 1 91 ? -1.833 8.287 -3.751 1.00 95.00 91 SER A CA 1
ATOM 663 C C . SER A 1 91 ? -1.359 9.733 -3.878 1.00 95.00 91 SER A C 1
ATOM 665 O O . SER A 1 91 ? -0.198 9.953 -4.232 1.00 95.00 91 SER A O 1
ATOM 667 N N . TYR A 1 92 ? -2.215 10.706 -3.553 1.00 94.00 92 TYR A N 1
ATOM 668 C CA . TYR A 1 92 ? -1.904 12.127 -3.663 1.00 94.00 92 TYR A CA 1
ATOM 669 C C . TYR A 1 92 ? -1.925 12.808 -2.292 1.00 94.00 92 TYR A C 1
ATOM 671 O O . TYR A 1 92 ? -2.937 12.812 -1.582 1.00 94.00 92 TYR A O 1
ATOM 679 N N . PHE A 1 93 ? -0.798 13.417 -1.922 1.00 91.38 93 PHE A N 1
ATOM 680 C CA . PHE A 1 93 ? -0.661 14.117 -0.651 1.00 91.38 93 PHE A CA 1
ATOM 681 C C . PHE A 1 93 ? -1.619 15.311 -0.565 1.00 91.38 93 PHE A C 1
ATOM 683 O O . PHE A 1 93 ? -1.619 16.191 -1.425 1.00 91.38 93 PHE A O 1
ATOM 690 N N . GLY A 1 94 ? -2.433 15.351 0.490 1.00 91.06 94 GLY A N 1
ATOM 691 C CA . GLY A 1 94 ? -3.356 16.455 0.745 1.00 91.06 94 GLY A CA 1
ATOM 692 C C . GLY A 1 94 ? -4.616 16.438 -0.122 1.00 91.06 94 GLY A C 1
ATOM 693 O O . GLY A 1 94 ? -5.358 17.420 -0.108 1.00 91.06 94 GLY A O 1
ATOM 694 N N . SER A 1 95 ? -4.889 15.351 -0.855 1.00 93.94 95 SER A N 1
ATOM 695 C CA . SER A 1 95 ? -6.158 15.209 -1.576 1.00 93.94 95 SER A CA 1
ATOM 696 C C . SER A 1 95 ? -7.328 15.260 -0.595 1.00 93.94 95 SER A C 1
ATOM 698 O O . SER A 1 95 ? -7.337 14.549 0.412 1.00 93.94 95 SER A O 1
ATOM 700 N N . ARG A 1 96 ? -8.305 16.136 -0.845 1.00 94.50 96 ARG A N 1
ATOM 701 C CA . ARG A 1 96 ? -9.416 16.373 0.083 1.00 94.50 96 ARG A CA 1
ATOM 702 C C . ARG A 1 96 ? -10.392 15.202 0.046 1.00 94.50 96 ARG A C 1
ATOM 704 O O . ARG A 1 96 ? -11.009 14.943 -0.985 1.00 94.50 96 ARG A O 1
ATOM 711 N N . LEU A 1 97 ? -10.579 14.549 1.189 1.00 97.19 97 LEU A N 1
ATOM 712 C CA . LEU A 1 97 ? -11.536 13.455 1.321 1.00 97.19 97 LEU A CA 1
ATOM 713 C C . LEU A 1 97 ? -12.929 13.989 1.684 1.00 97.19 97 LEU A C 1
ATOM 715 O O . LEU A 1 97 ? -13.027 14.925 2.487 1.00 97.19 97 LEU A O 1
ATOM 719 N N . PRO A 1 98 ? -14.019 13.426 1.126 1.00 97.81 98 PRO A N 1
ATOM 720 C CA . PRO A 1 98 ? -15.367 13.798 1.540 1.00 97.81 98 PRO A CA 1
ATOM 721 C C . PRO A 1 98 ? -15.581 13.554 3.035 1.00 97.81 98 PRO A C 1
ATOM 723 O O . PRO A 1 98 ? -15.205 12.510 3.566 1.00 97.81 98 PRO A O 1
ATOM 726 N N . ALA A 1 99 ? -16.238 14.494 3.719 1.00 98.19 99 ALA A N 1
ATOM 727 C CA . ALA A 1 99 ? -16.533 14.354 5.147 1.00 98.19 99 ALA A CA 1
ATOM 728 C C . ALA A 1 99 ? -17.387 13.107 5.438 1.00 98.19 99 ALA A C 1
ATOM 730 O O . ALA A 1 99 ? -17.153 12.419 6.426 1.00 98.19 99 ALA A O 1
ATOM 731 N N . VAL A 1 100 ? -18.315 12.782 4.533 1.00 98.00 100 VAL A N 1
ATOM 732 C CA . VAL A 1 100 ? -19.150 11.573 4.593 1.00 98.00 100 VAL A CA 1
ATOM 733 C C . VAL A 1 100 ? -18.329 10.281 4.520 1.00 98.00 100 VAL A C 1
ATOM 735 O O . VAL A 1 100 ? -18.613 9.341 5.251 1.00 98.00 100 VAL A O 1
ATOM 738 N N . PHE A 1 101 ? -17.252 10.256 3.728 1.00 98.44 101 PHE A N 1
ATOM 739 C CA . PHE A 1 101 ? -16.336 9.117 3.669 1.00 98.44 101 PHE A CA 1
ATOM 740 C C . PHE A 1 101 ? -15.587 8.942 4.993 1.00 98.44 101 PHE A C 1
ATOM 742 O O . PHE A 1 101 ? -15.550 7.849 5.549 1.00 98.44 101 PHE A O 1
ATOM 749 N N . LEU A 1 102 ? -15.027 10.029 5.537 1.00 98.56 102 LEU A N 1
ATOM 750 C CA . LEU A 1 102 ? -14.321 9.993 6.823 1.00 98.56 102 LEU A CA 1
ATOM 751 C C . LEU A 1 102 ? -15.242 9.564 7.972 1.00 98.56 102 LEU A C 1
ATOM 753 O O . LEU A 1 102 ? -14.823 8.791 8.832 1.00 98.56 102 LEU A O 1
ATOM 757 N N . HIS A 1 103 ? -16.485 10.050 7.971 1.00 98.06 103 HIS A N 1
ATOM 758 C CA . HIS A 1 103 ? -17.505 9.672 8.943 1.00 98.06 103 HIS A CA 1
ATOM 759 C C . HIS A 1 103 ? -17.816 8.174 8.878 1.00 98.06 103 HIS A C 1
ATOM 761 O O . HIS A 1 103 ? -17.751 7.492 9.900 1.00 98.06 103 HIS A O 1
ATOM 767 N N . ASP A 1 104 ? -18.086 7.644 7.684 1.00 97.75 104 ASP A N 1
ATOM 768 C CA . ASP A 1 104 ? -18.400 6.226 7.525 1.00 97.75 104 ASP A CA 1
ATOM 769 C C . ASP A 1 104 ? -17.202 5.345 7.882 1.00 97.75 104 ASP A C 1
ATOM 771 O O . ASP A 1 104 ? -17.369 4.358 8.589 1.00 97.75 104 ASP A O 1
ATOM 775 N N . VAL A 1 105 ? -15.976 5.723 7.498 1.00 97.88 105 VAL A N 1
ATOM 776 C CA . VAL A 1 105 ? -14.770 4.990 7.919 1.00 97.88 105 VAL A CA 1
ATOM 777 C C . VAL A 1 105 ? -14.639 5.005 9.439 1.00 97.88 105 VAL A C 1
ATOM 779 O O . VAL A 1 105 ? -14.300 3.979 10.025 1.00 97.88 105 VAL A O 1
ATOM 782 N N . ALA A 1 106 ? -14.913 6.133 10.101 1.00 97.38 106 ALA A N 1
ATOM 783 C CA . ALA A 1 106 ? -14.866 6.237 11.557 1.00 97.38 106 ALA A CA 1
ATOM 784 C C . ALA A 1 106 ? -15.917 5.344 12.242 1.00 97.38 106 ALA A C 1
ATOM 786 O O . ALA A 1 106 ? -15.578 4.675 13.224 1.00 97.38 106 ALA A O 1
ATOM 787 N N . ALA A 1 107 ? -17.138 5.286 11.706 1.00 95.12 107 ALA A N 1
ATOM 788 C CA . ALA A 1 107 ? -18.268 4.557 12.281 1.00 95.12 107 ALA A CA 1
ATOM 789 C C . ALA A 1 107 ? -18.277 3.051 11.958 1.00 95.12 107 ALA A C 1
ATOM 791 O O . ALA A 1 107 ? -18.691 2.253 12.798 1.00 95.12 107 ALA A O 1
ATOM 792 N N . ASP A 1 108 ? -17.811 2.650 10.773 1.00 90.12 108 ASP A N 1
ATOM 793 C CA . ASP A 1 108 ? -17.879 1.263 10.313 1.00 90.12 108 ASP A CA 1
ATOM 794 C C . ASP A 1 108 ? -16.902 0.364 11.096 1.00 90.12 108 ASP A C 1
ATOM 796 O O . ASP A 1 108 ? -15.761 0.736 11.406 1.00 90.12 108 ASP A O 1
ATOM 800 N N . ALA A 1 109 ? -17.378 -0.833 11.432 1.00 90.50 109 ALA A N 1
ATOM 801 C CA . ALA A 1 109 ? -16.626 -1.886 12.103 1.00 90.50 109 ALA A CA 1
ATOM 802 C C . ALA A 1 109 ? -16.087 -2.944 11.126 1.00 90.50 109 ALA A C 1
ATOM 804 O O . ALA A 1 109 ? -15.325 -3.817 11.541 1.00 90.50 109 ALA A O 1
ATOM 805 N N . LYS A 1 110 ? -16.472 -2.887 9.844 1.00 94.38 110 LYS A N 1
ATOM 806 C CA . LYS A 1 110 ? -15.970 -3.795 8.815 1.00 94.38 110 LYS A CA 1
ATOM 807 C C . LYS A 1 110 ? -14.456 -3.655 8.635 1.00 94.38 110 LYS A C 1
ATOM 809 O O . LYS A 1 110 ? -13.892 -2.582 8.870 1.00 94.38 110 LYS A O 1
ATOM 814 N N . PRO A 1 111 ? -13.789 -4.716 8.155 1.00 97.69 111 PRO A N 1
ATOM 815 C CA . PRO A 1 111 ? -12.373 -4.660 7.847 1.00 97.69 111 PRO A CA 1
ATOM 816 C C . PRO A 1 111 ? -12.030 -3.562 6.848 1.00 97.69 111 PRO A C 1
ATOM 818 O O . PRO A 1 111 ? -12.593 -3.501 5.751 1.00 97.69 111 PRO A O 1
ATOM 821 N N . PHE A 1 112 ? -11.075 -2.723 7.240 1.00 98.56 112 PHE A N 1
ATOM 822 C CA . PHE A 1 112 ? -10.657 -1.555 6.482 1.00 98.56 112 PHE A CA 1
ATOM 823 C C . PHE A 1 112 ? -9.137 -1.509 6.343 1.00 98.56 112 PHE A C 1
ATOM 825 O O . PHE A 1 112 ? -8.425 -1.608 7.341 1.00 98.56 112 PHE A O 1
ATOM 832 N N . LEU A 1 113 ? -8.634 -1.322 5.123 1.00 98.81 113 LEU A N 1
ATOM 833 C CA . LEU A 1 113 ? -7.213 -1.090 4.854 1.00 98.81 113 LEU A CA 1
ATOM 834 C C . LEU A 1 113 ? -6.990 0.338 4.364 1.00 98.81 113 LEU A C 1
ATOM 836 O O . LEU A 1 113 ? -7.482 0.722 3.312 1.00 98.81 113 LEU A O 1
ATOM 840 N N . TRP A 1 114 ? -6.197 1.120 5.085 1.00 98.81 114 TRP A N 1
ATOM 841 C CA . TRP A 1 114 ? -5.774 2.448 4.645 1.00 98.81 114 TRP A CA 1
ATOM 842 C C . TRP A 1 114 ? -4.298 2.426 4.256 1.00 98.81 114 TRP A C 1
ATOM 844 O O . TRP A 1 114 ? -3.454 2.065 5.074 1.00 98.81 114 TRP A O 1
ATOM 854 N N . ALA A 1 115 ? -3.959 2.840 3.038 1.00 98.44 115 ALA A N 1
ATOM 855 C CA . ALA A 1 115 ? -2.573 2.926 2.593 1.00 98.44 115 ALA A CA 1
ATOM 856 C C . ALA A 1 115 ? -2.156 4.369 2.301 1.00 98.44 115 ALA A C 1
ATOM 858 O O . ALA A 1 115 ? -2.843 5.087 1.573 1.00 98.44 115 ALA A O 1
ATOM 859 N N . SER A 1 116 ? -0.974 4.741 2.793 1.00 96.69 116 SER A N 1
ATOM 860 C CA . SER A 1 116 ? -0.282 5.994 2.505 1.00 96.69 116 SER A CA 1
ATOM 861 C C . SER A 1 116 ? -1.027 7.239 3.021 1.00 96.69 116 SER A C 1
ATOM 863 O O . SER A 1 116 ? -1.398 7.308 4.194 1.00 96.69 116 SER A O 1
ATOM 865 N N . TYR A 1 117 ? -1.195 8.254 2.170 1.00 96.94 117 TYR A N 1
ATOM 866 C CA . TYR A 1 117 ? -1.518 9.620 2.560 1.00 96.94 117 TYR A CA 1
ATOM 867 C C . TYR A 1 117 ? -2.916 9.797 3.161 1.00 96.94 117 TYR A C 1
ATOM 869 O O . TYR A 1 117 ? -3.756 8.900 3.188 1.00 96.94 117 TYR A O 1
ATOM 877 N N . ASN A 1 118 ? -3.175 11.024 3.617 1.00 97.56 118 ASN A N 1
ATOM 878 C CA . ASN A 1 118 ? -4.487 11.547 4.003 1.00 97.56 118 ASN A CA 1
ATOM 879 C C . ASN A 1 118 ? -5.095 10.950 5.284 1.00 97.56 118 ASN A C 1
ATOM 881 O O . ASN A 1 118 ? -6.123 11.449 5.739 1.00 97.56 118 ASN A O 1
ATOM 885 N N . ILE A 1 119 ? -4.431 9.992 5.946 1.00 98.25 119 ILE A N 1
ATOM 886 C CA . ILE A 1 119 ? -4.874 9.427 7.236 1.00 98.25 119 ILE A CA 1
ATOM 887 C C . ILE A 1 119 ? -5.049 10.500 8.326 1.00 98.25 119 ILE A C 1
ATOM 889 O O . ILE A 1 119 ? -5.929 10.395 9.181 1.00 98.25 119 ILE A O 1
ATOM 893 N N . ARG A 1 120 ? -4.267 11.588 8.260 1.00 98.19 120 ARG A N 1
ATOM 894 C CA . ARG A 1 120 ? -4.406 12.753 9.145 1.00 98.19 120 ARG A CA 1
ATOM 895 C C . ARG A 1 120 ? -5.814 13.356 9.095 1.00 98.19 120 ARG A C 1
ATOM 897 O O . ARG A 1 120 ? -6.295 13.837 10.115 1.00 98.19 120 ARG A O 1
ATOM 904 N N . GLN A 1 121 ? -6.491 13.326 7.945 1.00 98.56 121 GLN A N 1
ATOM 905 C CA . GLN A 1 121 ? -7.856 13.852 7.823 1.00 98.56 121 GLN A CA 1
ATOM 906 C C . GLN A 1 121 ? -8.844 13.033 8.663 1.00 98.56 121 GLN A C 1
ATOM 908 O O . GLN A 1 121 ? -9.694 13.622 9.327 1.00 98.56 121 GLN A O 1
ATOM 913 N N . LEU A 1 122 ? -8.677 11.705 8.724 1.00 98.69 122 LEU A N 1
ATOM 914 C CA . LEU A 1 122 ? -9.457 10.842 9.614 1.00 98.69 122 LEU A CA 1
ATOM 915 C C . LEU A 1 122 ? -9.155 11.145 11.089 1.00 98.69 122 LEU A C 1
ATOM 917 O O . LEU A 1 122 ? -10.081 11.291 11.882 1.00 98.69 122 LEU A O 1
ATOM 921 N N . GLN A 1 123 ? -7.878 11.323 11.453 1.00 98.62 123 GLN A N 1
ATOM 922 C CA . GLN A 1 123 ? -7.506 11.720 12.818 1.00 98.62 123 GLN A CA 1
ATOM 923 C C . GLN A 1 123 ? -8.129 13.061 13.221 1.00 98.62 123 GLN A C 1
ATOM 925 O O . GLN A 1 123 ? -8.636 13.190 14.332 1.00 98.62 123 GLN A O 1
ATOM 930 N N . ASN A 1 124 ? -8.114 14.049 12.327 1.00 98.44 124 ASN A N 1
ATOM 931 C CA . ASN A 1 124 ? -8.705 15.358 12.587 1.00 98.44 124 ASN A CA 1
ATOM 932 C C . ASN A 1 124 ? -10.231 15.273 12.738 1.00 98.44 124 ASN A C 1
ATOM 934 O O . ASN A 1 124 ? -10.778 15.915 13.627 1.00 98.44 124 ASN A O 1
ATOM 938 N N . ALA A 1 125 ? -10.904 14.473 11.906 1.00 98.44 125 ALA A N 1
ATOM 939 C CA . ALA A 1 125 ? -12.355 14.299 11.962 1.00 98.44 125 ALA A CA 1
ATOM 940 C C . ALA A 1 125 ? -12.820 13.587 13.244 1.00 98.44 125 ALA A C 1
ATOM 942 O O . ALA A 1 125 ? -13.866 13.924 13.789 1.00 98.44 125 ALA A O 1
ATOM 943 N N . MET A 1 126 ? -12.045 12.617 13.737 1.00 98.44 126 MET A N 1
ATOM 944 C CA . MET A 1 126 ? -12.375 11.854 14.948 1.00 98.44 126 MET A CA 1
ATOM 945 C C . MET A 1 126 ? -11.890 12.519 16.244 1.00 98.44 126 MET A C 1
ATOM 947 O O . MET A 1 126 ? -12.406 12.235 17.323 1.00 98.44 126 MET A O 1
ATOM 951 N N . GLY A 1 127 ? -10.849 13.347 16.160 1.00 98.56 127 GLY A N 1
ATOM 952 C CA . GLY A 1 127 ? -10.023 13.716 17.304 1.00 98.56 127 GLY A CA 1
ATOM 953 C C . GLY A 1 127 ? -9.024 12.611 17.679 1.00 98.56 127 GLY A C 1
ATOM 954 O O . GLY A 1 127 ? -9.252 11.416 17.476 1.00 98.56 127 GLY A O 1
ATOM 955 N N . VAL A 1 128 ? -7.888 13.015 18.259 1.00 98.50 128 VAL A N 1
ATOM 956 C CA . VAL A 1 128 ? -6.728 12.134 18.508 1.00 98.50 128 VAL A CA 1
ATOM 957 C C . VAL A 1 128 ? -7.081 10.909 19.360 1.00 98.50 128 VAL A C 1
ATOM 959 O O . VAL A 1 128 ? -6.647 9.803 19.045 1.00 98.50 128 VAL A O 1
ATOM 962 N N . ALA A 1 129 ? -7.880 11.080 20.419 1.00 98.44 129 ALA A N 1
ATOM 963 C CA . ALA A 1 129 ? -8.225 9.989 21.332 1.00 98.44 129 ALA A CA 1
ATOM 964 C C . ALA A 1 129 ? -9.093 8.910 20.659 1.00 98.44 129 ALA A C 1
ATOM 966 O O . ALA A 1 129 ? -8.769 7.724 20.734 1.00 98.44 129 ALA A O 1
ATOM 967 N N . ALA A 1 130 ? -10.159 9.311 19.957 1.00 98.44 130 ALA A N 1
ATOM 968 C CA . ALA A 1 130 ? -11.037 8.376 19.255 1.00 98.44 130 ALA A CA 1
ATOM 969 C C . ALA A 1 130 ? -10.323 7.713 18.067 1.00 98.44 130 ALA A C 1
ATOM 971 O O . ALA A 1 130 ? -10.474 6.509 17.850 1.00 98.44 130 ALA A O 1
ATOM 972 N N . PHE A 1 131 ? -9.485 8.466 17.347 1.00 98.69 131 PHE A N 1
ATOM 973 C CA . PHE A 1 131 ? -8.626 7.917 16.301 1.00 98.69 131 PHE A CA 1
ATOM 974 C C . PHE A 1 131 ? -7.710 6.819 16.852 1.00 98.69 131 PHE A C 1
ATOM 976 O O . PHE A 1 131 ? -7.749 5.691 16.364 1.00 98.69 131 PHE A O 1
ATOM 983 N N . ALA A 1 132 ? -6.958 7.102 17.921 1.00 98.56 132 ALA A N 1
ATOM 984 C CA . ALA A 1 132 ? -6.047 6.135 18.530 1.00 98.56 132 ALA A CA 1
ATOM 985 C C . ALA A 1 132 ? -6.772 4.901 19.088 1.00 98.56 132 ALA A C 1
ATOM 987 O O . ALA A 1 132 ? -6.239 3.792 19.023 1.00 98.56 132 ALA A O 1
ATOM 988 N N . ALA A 1 133 ? -7.994 5.061 19.606 1.00 98.19 133 ALA A N 1
ATOM 989 C CA . ALA A 1 133 ? -8.816 3.939 20.054 1.00 98.19 133 ALA A CA 1
ATOM 990 C C . ALA A 1 133 ? -9.219 3.009 18.893 1.00 98.19 133 ALA A C 1
ATOM 992 O O . ALA A 1 133 ? -9.222 1.784 19.060 1.00 98.19 133 ALA A O 1
ATOM 993 N N . LYS A 1 134 ? -9.522 3.579 17.717 1.00 97.75 134 LYS A N 1
ATOM 994 C CA . LYS A 1 134 ? -9.923 2.836 16.515 1.00 97.75 134 LYS A CA 1
ATOM 995 C C . LYS A 1 134 ? -8.738 2.200 15.790 1.00 97.75 134 LYS A C 1
ATOM 997 O O . LYS A 1 134 ? -8.777 1.011 15.492 1.00 97.75 134 LYS A O 1
ATOM 1002 N N . THR A 1 135 ? -7.694 2.975 15.510 1.00 98.44 135 THR A N 1
ATOM 1003 C CA . THR A 1 135 ? -6.572 2.562 14.649 1.00 98.44 135 THR A CA 1
ATOM 1004 C C . THR A 1 135 ? -5.395 1.994 15.436 1.00 98.44 135 THR A C 1
ATOM 1006 O O . THR A 1 135 ? -4.545 1.301 14.883 1.00 98.44 135 THR A O 1
ATOM 1009 N N . GLY A 1 136 ? -5.339 2.258 16.744 1.00 98.44 136 GLY A N 1
ATOM 1010 C CA . GLY A 1 136 ? -4.251 1.837 17.619 1.00 98.44 136 GLY A CA 1
ATOM 1011 C C . GLY A 1 136 ? -2.955 2.632 17.443 1.00 98.44 136 GLY A C 1
ATOM 1012 O O . GLY A 1 136 ? -1.944 2.245 18.025 1.00 98.44 136 GLY A O 1
ATOM 1013 N N . PHE A 1 137 ? -2.954 3.736 16.698 1.00 98.69 137 PHE A N 1
ATOM 1014 C CA . PHE A 1 137 ? -1.801 4.628 16.564 1.00 98.69 137 PHE A CA 1
ATOM 1015 C C . PHE A 1 137 ? -2.235 6.095 16.517 1.00 98.69 137 PHE A C 1
ATOM 1017 O O . PHE A 1 137 ? -3.416 6.404 16.405 1.00 98.69 137 PHE A O 1
ATOM 1024 N N . VAL A 1 138 ? -1.266 7.000 16.605 1.00 98.62 138 VAL A N 1
ATOM 1025 C CA . VAL A 1 138 ? -1.443 8.437 16.378 1.00 98.62 138 VAL A CA 1
ATOM 1026 C C . VAL A 1 138 ? -0.576 8.832 15.192 1.00 98.62 138 VAL A C 1
ATOM 1028 O O . VAL A 1 138 ? 0.604 8.478 15.141 1.00 98.62 138 VAL A O 1
ATOM 1031 N N . TYR A 1 139 ? -1.161 9.536 14.231 1.00 98.31 139 TYR A N 1
ATOM 1032 C CA . TYR A 1 139 ? -0.413 10.154 13.145 1.00 98.31 139 TYR A CA 1
ATOM 1033 C C . TYR A 1 139 ? 0.439 11.307 13.696 1.00 98.31 139 TYR A C 1
ATOM 1035 O O . TYR A 1 139 ? -0.057 12.117 14.484 1.00 98.31 139 TYR A O 1
ATOM 1043 N N . ASP A 1 140 ? 1.703 11.371 13.274 1.00 96.00 140 ASP A N 1
ATOM 1044 C CA . ASP A 1 140 ? 2.659 12.406 13.673 1.00 96.00 140 ASP A CA 1
ATOM 1045 C C . ASP A 1 140 ? 2.861 13.439 12.553 1.00 96.00 140 ASP A C 1
ATOM 1047 O O . ASP A 1 140 ? 2.403 14.577 12.658 1.00 96.00 140 ASP A O 1
ATOM 1051 N N . ARG A 1 141 ? 3.497 13.024 11.452 1.00 94.06 141 ARG A N 1
ATOM 1052 C CA . ARG A 1 141 ? 3.793 13.864 10.281 1.00 94.06 141 ARG A CA 1
ATOM 1053 C C . ARG A 1 141 ? 4.133 13.015 9.060 1.00 94.06 141 ARG A C 1
ATOM 1055 O O . ARG A 1 141 ? 4.468 11.840 9.195 1.00 94.06 141 ARG A O 1
ATOM 1062 N N . GLU A 1 142 ? 4.173 13.614 7.879 1.00 90.44 142 GLU A N 1
ATOM 1063 C CA . GLU A 1 142 ? 4.882 13.036 6.737 1.00 90.44 142 GLU A CA 1
ATOM 1064 C C . GLU A 1 142 ? 6.397 13.264 6.858 1.00 90.44 142 GLU A C 1
ATOM 1066 O O . GLU A 1 142 ? 6.873 14.348 7.212 1.00 90.44 142 GLU A O 1
ATOM 1071 N N . ALA A 1 143 ? 7.165 12.222 6.562 1.00 88.75 143 ALA A N 1
ATOM 1072 C CA . ALA A 1 143 ? 8.586 12.308 6.271 1.00 88.75 143 ALA A CA 1
ATOM 1073 C C . ALA A 1 143 ? 8.794 12.197 4.760 1.00 88.75 143 ALA A C 1
ATOM 1075 O O . ALA A 1 143 ? 8.189 11.352 4.102 1.00 88.75 143 ALA A O 1
ATOM 1076 N N . ALA A 1 144 ? 9.664 13.055 4.239 1.00 80.31 144 ALA A N 1
ATOM 1077 C CA . ALA A 1 144 ? 10.140 13.038 2.866 1.00 80.31 144 ALA A CA 1
ATOM 1078 C C . ALA A 1 144 ? 11.545 13.656 2.832 1.00 80.31 144 ALA A C 1
ATOM 1080 O O . ALA A 1 144 ? 11.877 14.513 3.655 1.00 80.31 144 ALA A O 1
ATOM 1081 N N . ILE A 1 145 ? 12.375 13.257 1.866 1.00 68.38 145 ILE A N 1
ATOM 1082 C CA . ILE A 1 145 ? 13.646 13.946 1.616 1.00 68.38 145 ILE A CA 1
ATOM 1083 C C . ILE A 1 145 ? 13.321 15.299 0.966 1.00 68.38 145 ILE A C 1
ATOM 1085 O O . ILE A 1 145 ? 12.609 15.351 -0.038 1.00 68.38 145 ILE A O 1
ATOM 1089 N N . GLY A 1 146 ? 13.861 16.398 1.503 1.00 56.31 146 GLY A N 1
ATOM 1090 C CA . GLY A 1 146 ? 13.875 17.678 0.790 1.00 56.31 146 GLY A CA 1
ATOM 1091 C C . GLY A 1 146 ? 14.589 17.555 -0.568 1.00 56.31 146 GLY A C 1
ATOM 1092 O O . GLY A 1 146 ? 15.442 16.694 -0.756 1.00 56.31 146 GLY A O 1
ATOM 1093 N N . LYS A 1 147 ? 14.280 18.431 -1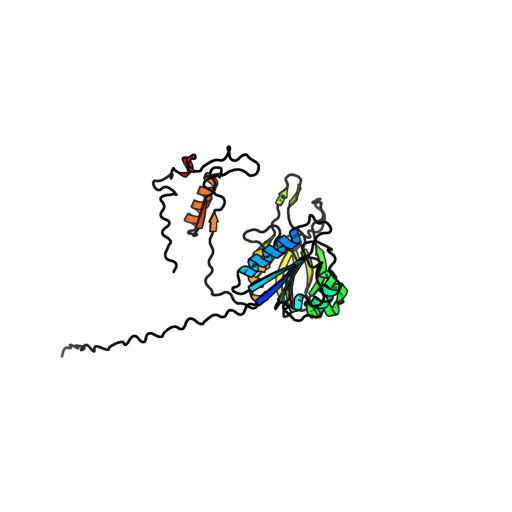.533 1.00 46.12 147 LYS A N 1
ATOM 1094 C CA . LYS A 1 147 ? 14.809 18.378 -2.918 1.00 46.12 147 LYS A CA 1
ATOM 1095 C C . LYS A 1 147 ? 16.339 18.579 -3.066 1.00 46.12 147 LYS A C 1
ATOM 1097 O O . LYS A 1 147 ? 16.816 18.652 -4.194 1.00 46.12 147 LYS A O 1
ATOM 1102 N N . SER A 1 148 ? 17.111 18.686 -1.980 1.00 42.72 148 SER A N 1
ATOM 1103 C CA . SER A 1 148 ? 18.556 18.968 -2.001 1.00 42.72 148 SER A CA 1
ATOM 1104 C C . SER A 1 148 ? 19.347 17.965 -1.157 1.00 42.72 148 SER A C 1
ATOM 1106 O O . SER A 1 148 ? 19.073 17.783 0.027 1.00 42.72 148 SER A O 1
ATOM 1108 N N . LEU A 1 149 ? 20.376 17.369 -1.768 1.00 47.03 149 LEU A N 1
ATOM 1109 C CA . LEU A 1 149 ? 21.422 16.556 -1.135 1.00 47.03 149 LEU A CA 1
ATOM 1110 C C . LEU A 1 149 ? 22.625 17.418 -0.710 1.00 47.03 149 LEU A C 1
ATOM 1112 O O . LEU A 1 149 ? 23.771 16.983 -0.796 1.00 47.03 149 LEU A O 1
ATOM 1116 N N . SER A 1 150 ? 22.409 18.646 -0.237 1.00 42.12 150 SER A N 1
ATOM 1117 C CA . SER A 1 150 ? 23.491 19.455 0.335 1.00 42.12 150 SER A CA 1
ATOM 1118 C C . SER A 1 150 ? 23.846 18.976 1.746 1.00 42.12 150 SER A C 1
ATOM 1120 O O . SER A 1 150 ? 23.663 19.733 2.686 1.00 42.12 150 SER A O 1
ATOM 1122 N N . GLY A 1 151 ? 24.274 17.711 1.889 1.00 43.62 151 GLY A N 1
ATOM 1123 C CA . GLY A 1 151 ? 25.115 17.131 2.958 1.00 43.62 151 GLY A CA 1
ATOM 1124 C C . GLY A 1 151 ? 24.813 17.393 4.444 1.00 43.62 151 GLY A C 1
ATOM 1125 O O . GLY A 1 151 ? 25.526 16.872 5.293 1.00 43.62 151 GLY A O 1
ATOM 1126 N N . ALA A 1 152 ? 23.796 18.175 4.783 1.00 39.25 152 ALA A N 1
ATOM 1127 C CA . ALA A 1 152 ? 23.542 18.731 6.101 1.00 39.25 152 ALA A CA 1
ATOM 1128 C C . ALA A 1 152 ? 22.027 18.929 6.263 1.00 39.25 152 ALA A C 1
ATOM 1130 O O . ALA A 1 152 ? 21.492 20.031 6.196 1.00 39.25 152 ALA A O 1
ATOM 1131 N N . GLY A 1 153 ? 21.319 17.817 6.425 1.00 48.28 153 GLY A N 1
ATOM 1132 C CA . GLY A 1 153 ? 19.906 17.772 6.781 1.00 48.28 153 GLY A CA 1
ATOM 1133 C C . GLY A 1 153 ? 19.573 16.372 7.295 1.00 48.28 153 GLY A C 1
ATOM 1134 O O . GLY A 1 153 ? 20.219 15.414 6.857 1.00 48.28 153 GLY A O 1
ATOM 1135 N N . PRO A 1 154 ? 18.640 16.217 8.252 1.00 51.62 154 PRO A N 1
ATOM 1136 C CA . PRO A 1 154 ? 18.299 14.903 8.780 1.00 51.62 154 PRO A CA 1
ATOM 1137 C C . PRO A 1 154 ? 17.864 13.992 7.629 1.00 51.62 154 PRO A C 1
ATOM 1139 O O . PRO A 1 154 ? 16.999 14.358 6.835 1.00 51.62 154 PRO A O 1
ATOM 1142 N N . SER A 1 155 ? 18.482 12.812 7.531 1.00 67.75 155 SER A N 1
ATOM 1143 C CA . SER A 1 155 ? 17.954 11.751 6.679 1.00 67.75 155 SER A CA 1
ATOM 1144 C C . SER A 1 155 ? 16.537 11.448 7.173 1.00 67.75 155 SER A C 1
ATOM 1146 O O . SER A 1 155 ? 16.340 11.136 8.345 1.00 67.75 155 SER A O 1
ATOM 1148 N N . ASP A 1 156 ? 15.548 11.691 6.322 1.00 81.50 156 ASP A N 1
ATOM 1149 C CA . ASP A 1 156 ? 14.147 11.317 6.533 1.00 81.50 156 ASP A CA 1
ATOM 1150 C C . ASP A 1 156 ? 13.772 10.289 5.447 1.00 81.50 156 ASP A C 1
ATOM 1152 O O . ASP A 1 156 ? 12.696 10.330 4.853 1.00 81.50 156 ASP A O 1
ATOM 1156 N N . PHE A 1 157 ? 14.705 9.374 5.144 1.00 88.12 157 PHE A N 1
ATOM 1157 C CA . PHE A 1 157 ? 14.543 8.354 4.112 1.00 88.12 157 PHE A CA 1
ATOM 1158 C C . PHE A 1 157 ? 14.480 6.955 4.715 1.00 88.12 157 PHE A C 1
ATOM 1160 O O . PHE A 1 157 ? 15.448 6.186 4.746 1.00 88.12 157 PHE A O 1
ATOM 1167 N N . TYR A 1 158 ? 13.272 6.597 5.135 1.00 93.12 158 TYR A N 1
ATOM 1168 C CA . TYR A 1 158 ? 12.956 5.283 5.673 1.00 93.12 158 TYR A CA 1
ATOM 1169 C C . TYR A 1 158 ? 12.919 4.269 4.530 1.00 93.12 158 TYR A C 1
ATOM 1171 O O . TYR A 1 158 ? 11.943 4.159 3.786 1.00 93.12 158 TYR A O 1
ATOM 1179 N N . SER A 1 159 ? 14.031 3.559 4.363 1.00 92.44 159 SER A N 1
ATOM 1180 C CA . SER A 1 159 ? 14.268 2.688 3.210 1.00 92.44 159 SER A CA 1
ATOM 1181 C C . SER A 1 159 ? 14.503 1.231 3.569 1.00 92.44 159 SER A C 1
ATOM 1183 O O . SER A 1 159 ? 14.473 0.390 2.672 1.00 92.44 159 SER A O 1
ATOM 1185 N N . ASP A 1 160 ? 14.682 0.913 4.852 1.00 95.56 160 ASP A N 1
ATOM 1186 C CA . ASP A 1 160 ? 14.758 -0.457 5.348 1.00 95.56 160 ASP A CA 1
ATOM 1187 C C . ASP A 1 160 ? 13.451 -0.824 6.064 1.00 95.56 160 ASP A C 1
ATOM 1189 O O . ASP A 1 160 ? 12.996 -0.114 6.956 1.00 95.56 160 ASP A O 1
ATOM 1193 N N . PHE A 1 161 ? 12.847 -1.947 5.673 1.00 98.06 161 PHE A N 1
ATOM 1194 C CA . PHE A 1 161 ? 11.576 -2.437 6.208 1.00 98.06 161 PHE A CA 1
ATOM 1195 C C . PHE A 1 161 ? 11.769 -3.835 6.787 1.00 98.06 161 PHE A C 1
ATOM 1197 O O . PHE A 1 161 ? 12.317 -4.715 6.121 1.00 98.06 161 PHE A O 1
ATOM 1204 N N . TYR A 1 162 ? 11.312 -4.054 8.015 1.00 98.44 162 TYR A N 1
ATOM 1205 C CA . TYR A 1 162 ? 11.496 -5.304 8.746 1.00 98.44 162 TYR A CA 1
ATOM 1206 C C . TYR A 1 162 ? 10.168 -6.011 8.947 1.00 98.44 162 TYR A C 1
ATOM 1208 O O . TYR A 1 162 ? 9.262 -5.472 9.582 1.00 98.44 162 TYR A O 1
ATOM 1216 N N . TYR A 1 163 ? 10.089 -7.240 8.444 1.00 98.44 163 TYR A N 1
ATOM 1217 C CA . TYR A 1 163 ? 8.891 -8.065 8.500 1.00 98.44 163 TYR A CA 1
ATOM 1218 C C . TYR A 1 163 ? 9.262 -9.541 8.645 1.00 98.44 163 TYR A C 1
ATOM 1220 O O . TYR A 1 163 ? 10.068 -10.056 7.869 1.00 98.44 163 TYR A O 1
ATOM 1228 N N . LYS A 1 164 ? 8.701 -10.221 9.657 1.00 96.62 164 LYS A N 1
ATOM 1229 C CA . LYS A 1 164 ? 8.923 -11.658 9.940 1.00 96.62 164 LYS A CA 1
ATOM 1230 C C . LYS A 1 164 ? 10.407 -12.080 9.881 1.00 96.62 164 LYS A C 1
ATOM 1232 O O . LYS A 1 164 ? 10.768 -13.071 9.251 1.00 96.62 164 LYS A O 1
ATOM 1237 N N . GLY A 1 165 ? 11.285 -11.287 10.506 1.00 96.69 165 GLY A N 1
ATOM 1238 C CA . GLY A 1 165 ? 12.734 -11.544 10.565 1.00 96.69 165 GLY A CA 1
ATOM 1239 C C . GLY A 1 165 ? 13.496 -11.301 9.255 1.00 96.69 165 GLY A C 1
ATOM 1240 O O . GLY A 1 165 ? 14.672 -11.644 9.149 1.00 96.69 165 GLY A O 1
ATOM 1241 N N . ARG A 1 166 ? 12.851 -10.723 8.236 1.00 97.12 166 ARG A N 1
ATOM 1242 C CA . ARG A 1 166 ? 13.462 -10.369 6.951 1.00 97.12 166 ARG A CA 1
ATOM 1243 C C . ARG A 1 166 ? 13.511 -8.858 6.780 1.00 97.12 166 ARG A C 1
ATOM 1245 O O . ARG A 1 166 ? 12.666 -8.135 7.301 1.00 97.12 166 ARG A O 1
ATOM 1252 N N . ARG A 1 167 ? 14.502 -8.411 6.007 1.00 97.00 167 AR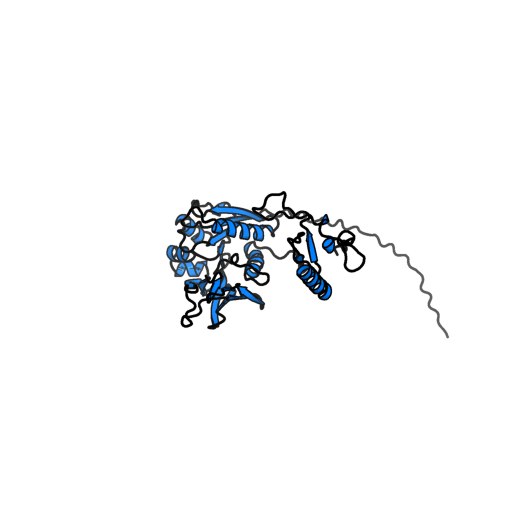G A N 1
ATOM 1253 C CA . ARG A 1 167 ? 14.673 -7.014 5.616 1.00 97.00 167 ARG A CA 1
ATOM 1254 C C . ARG A 1 167 ? 14.372 -6.828 4.133 1.00 97.00 167 ARG A C 1
ATOM 1256 O O . ARG A 1 167 ? 15.009 -7.461 3.281 1.00 97.00 167 ARG A O 1
ATOM 1263 N N . PHE A 1 168 ? 13.439 -5.930 3.868 1.00 97.38 168 PHE A N 1
ATOM 1264 C CA . PHE A 1 168 ? 13.026 -5.438 2.562 1.00 97.38 168 PHE A CA 1
ATOM 1265 C C . PHE A 1 168 ? 13.566 -4.022 2.385 1.00 97.38 168 PHE A C 1
ATOM 1267 O O . PHE A 1 168 ? 13.843 -3.331 3.369 1.00 97.38 168 PHE A O 1
ATOM 1274 N N . LYS A 1 169 ? 13.767 -3.608 1.138 1.00 92.62 169 LYS A N 1
ATOM 1275 C CA . LYS A 1 169 ? 14.327 -2.291 0.823 1.00 92.62 169 LYS A CA 1
ATOM 1276 C C . LYS A 1 169 ? 13.379 -1.507 -0.056 1.00 92.62 169 LYS A C 1
ATOM 1278 O O . LYS A 1 169 ? 12.744 -2.105 -0.907 1.00 92.62 169 LYS A O 1
ATOM 1283 N N . LYS A 1 170 ? 13.341 -0.191 0.096 1.00 90.75 170 LYS A N 1
ATOM 1284 C CA . LYS A 1 170 ? 12.777 0.722 -0.903 1.00 90.75 170 LYS A CA 1
ATOM 1285 C C . LYS A 1 170 ? 13.887 1.161 -1.856 1.00 90.75 170 LYS A C 1
ATOM 1287 O O . LYS A 1 170 ? 15.005 1.446 -1.423 1.00 90.75 170 LYS A O 1
ATOM 1292 N N . LEU A 1 171 ? 13.581 1.158 -3.150 1.00 87.25 171 LEU A N 1
ATOM 1293 C CA . LEU A 1 171 ? 14.547 1.460 -4.201 1.00 87.25 171 LEU A CA 1
ATOM 1294 C C . LEU A 1 171 ? 14.858 2.958 -4.285 1.00 87.25 171 LEU A C 1
ATOM 1296 O O . LEU A 1 171 ? 14.035 3.813 -3.956 1.00 87.25 171 LEU A O 1
ATOM 1300 N N . ALA A 1 172 ? 16.087 3.241 -4.701 1.00 84.69 172 ALA A N 1
ATOM 1301 C CA . ALA A 1 172 ? 16.739 4.525 -4.549 1.00 84.69 172 ALA A CA 1
ATOM 1302 C C . ALA A 1 172 ? 17.903 4.635 -5.540 1.00 84.69 172 ALA A C 1
ATOM 1304 O O . ALA A 1 172 ? 18.889 3.909 -5.400 1.00 84.69 172 ALA A O 1
ATOM 1305 N N . PHE A 1 173 ? 17.819 5.543 -6.512 1.00 82.19 173 PHE A N 1
ATOM 1306 C CA . PHE A 1 173 ? 18.896 5.775 -7.476 1.00 82.19 173 PHE A CA 1
ATOM 1307 C C . PHE A 1 173 ? 19.489 7.167 -7.321 1.00 82.19 173 PHE A C 1
ATOM 1309 O O . PHE A 1 173 ? 18.767 8.158 -7.231 1.00 82.19 173 PHE A O 1
ATOM 1316 N N . LYS A 1 174 ? 20.820 7.253 -7.347 1.00 79.75 174 LYS A N 1
ATOM 1317 C CA . LYS A 1 174 ? 21.518 8.530 -7.499 1.00 79.75 174 LYS A CA 1
ATOM 1318 C C . LYS A 1 174 ? 21.604 8.870 -8.980 1.00 79.75 174 LYS A C 1
ATOM 1320 O O . LYS A 1 174 ? 21.965 8.022 -9.792 1.00 79.75 174 LYS A O 1
ATOM 1325 N N . THR A 1 175 ? 21.292 10.109 -9.320 1.00 78.94 175 THR A N 1
ATOM 1326 C CA . THR A 1 175 ? 21.507 10.636 -10.672 1.00 78.94 175 THR A CA 1
ATOM 1327 C C . THR A 1 175 ? 22.939 11.173 -10.802 1.00 78.94 175 THR A C 1
ATOM 1329 O O . THR A 1 175 ? 23.502 11.614 -9.795 1.00 78.94 175 THR A O 1
ATOM 1332 N N . PRO A 1 176 ? 23.532 11.197 -12.012 1.00 77.88 176 PRO A N 1
ATOM 1333 C CA . PRO A 1 176 ? 24.865 11.769 -12.231 1.00 77.88 176 PRO A CA 1
ATOM 1334 C C . PRO A 1 176 ? 25.010 13.226 -11.758 1.00 77.88 176 PRO A C 1
ATOM 1336 O O . PRO A 1 176 ? 26.085 13.624 -11.328 1.00 77.88 176 PRO A O 1
ATOM 1339 N N . GLY A 1 177 ? 23.921 14.005 -11.771 1.00 77.62 177 GLY A N 1
ATOM 1340 C CA . GLY A 1 177 ? 23.881 15.392 -11.291 1.00 77.62 177 GLY A CA 1
ATOM 1341 C C . GLY A 1 177 ? 23.709 15.553 -9.776 1.00 77.62 177 GLY A C 1
ATOM 1342 O O . GLY A 1 177 ? 23.363 16.637 -9.320 1.00 77.62 177 GLY A O 1
ATOM 1343 N N . GLY A 1 178 ? 23.869 14.485 -8.989 1.00 69.88 178 GLY A N 1
ATOM 1344 C CA . GLY A 1 178 ? 23.738 14.536 -7.528 1.00 69.88 178 GLY A CA 1
ATOM 1345 C C . GLY A 1 178 ? 22.297 14.580 -7.008 1.00 69.88 178 GLY A C 1
ATOM 1346 O O . GLY A 1 178 ? 22.098 14.658 -5.801 1.00 69.88 178 GLY A O 1
ATOM 1347 N N . GLY A 1 179 ? 21.291 14.497 -7.885 1.00 70.69 179 GLY A N 1
ATOM 1348 C CA . GLY A 1 179 ? 19.886 14.302 -7.520 1.00 70.69 179 GLY A CA 1
ATOM 1349 C C . GLY A 1 179 ? 19.550 12.843 -7.195 1.00 70.69 179 GLY A C 1
ATOM 1350 O O . GLY A 1 179 ? 20.387 11.945 -7.335 1.00 70.69 179 GLY A O 1
ATOM 1351 N N . PHE A 1 180 ? 18.300 12.594 -6.812 1.00 73.44 180 PHE A N 1
ATOM 1352 C CA . PHE A 1 180 ? 17.826 11.285 -6.370 1.00 73.44 180 PHE A CA 1
ATOM 1353 C C . PHE A 1 180 ? 16.495 10.910 -7.025 1.00 73.44 180 PHE A C 1
ATOM 1355 O O . PHE A 1 180 ? 15.609 11.752 -7.150 1.00 73.44 180 PHE A O 1
ATOM 1362 N N . ILE A 1 181 ? 16.351 9.642 -7.414 1.00 81.62 181 ILE A N 1
ATOM 1363 C CA . ILE A 1 181 ? 15.106 9.059 -7.922 1.00 81.62 181 ILE A CA 1
ATOM 1364 C C . ILE A 1 181 ? 14.649 7.991 -6.927 1.00 81.62 181 ILE A C 1
ATOM 1366 O O . ILE A 1 181 ? 15.265 6.928 -6.820 1.00 81.62 181 ILE A O 1
ATOM 1370 N N . ALA A 1 182 ? 13.575 8.290 -6.199 1.00 84.19 182 ALA A N 1
ATOM 1371 C CA . ALA A 1 182 ? 12.887 7.368 -5.298 1.00 84.19 182 ALA A CA 1
ATOM 1372 C C . ALA A 1 182 ? 11.485 7.892 -4.953 1.00 84.19 182 ALA A C 1
ATOM 1374 O O . ALA A 1 182 ? 11.114 9.000 -5.333 1.00 84.19 182 ALA A O 1
ATOM 1375 N N . SER A 1 183 ? 10.748 7.117 -4.153 1.00 86.88 183 SER A N 1
ATOM 1376 C CA . SER A 1 183 ? 9.545 7.565 -3.441 1.00 86.88 183 SER A CA 1
ATOM 1377 C C . SER A 1 183 ? 9.873 7.734 -1.952 1.00 86.88 183 SER A C 1
ATOM 1379 O O . SER A 1 183 ? 9.682 6.795 -1.181 1.00 86.88 183 SER A O 1
ATOM 1381 N N . PRO A 1 184 ? 10.445 8.873 -1.521 1.00 86.12 184 PRO A N 1
ATOM 1382 C CA . PRO A 1 184 ? 10.929 9.037 -0.150 1.00 86.12 184 PRO A CA 1
ATOM 1383 C C . PRO A 1 184 ? 9.819 9.107 0.896 1.00 86.12 184 PRO A C 1
ATOM 1385 O O . PRO A 1 184 ? 10.095 8.932 2.078 1.00 86.12 184 PRO A O 1
ATOM 1388 N N . ASP A 1 185 ? 8.589 9.337 0.457 1.00 90.25 185 ASP A N 1
ATOM 1389 C CA . ASP A 1 185 ? 7.460 9.617 1.322 1.00 90.25 185 ASP A CA 1
ATOM 1390 C C . ASP A 1 185 ? 7.070 8.431 2.209 1.00 90.25 185 ASP A C 1
ATOM 1392 O O . ASP A 1 185 ? 7.028 7.274 1.770 1.00 90.25 185 ASP A O 1
ATOM 1396 N N . ILE A 1 186 ? 6.767 8.751 3.465 1.00 94.81 186 ILE A N 1
ATOM 1397 C CA . ILE A 1 186 ? 6.189 7.855 4.466 1.00 94.81 186 ILE A CA 1
ATOM 1398 C C . ILE A 1 186 ? 5.484 8.695 5.541 1.00 94.81 186 ILE A C 1
ATOM 1400 O O . ILE A 1 186 ? 5.988 9.725 5.986 1.00 94.81 186 ILE A O 1
ATOM 1404 N N . CYS A 1 187 ? 4.316 8.263 5.990 1.00 96.69 187 CYS A N 1
ATOM 1405 C CA . CYS A 1 187 ? 3.622 8.861 7.121 1.00 96.69 187 CYS A CA 1
ATOM 1406 C C . CYS A 1 187 ? 4.169 8.273 8.427 1.00 96.69 187 CYS A C 1
ATOM 1408 O O . CYS A 1 187 ? 3.931 7.107 8.741 1.00 96.69 187 CYS A O 1
ATOM 1410 N N . LEU A 1 188 ? 4.876 9.083 9.212 1.00 97.31 188 LEU A N 1
ATOM 1411 C CA . LEU A 1 188 ? 5.347 8.682 10.529 1.00 97.31 188 LEU A CA 1
ATOM 1412 C C . LEU A 1 188 ? 4.169 8.587 11.497 1.00 97.31 188 LEU A C 1
ATOM 1414 O O . LEU A 1 188 ? 3.333 9.490 11.599 1.00 97.31 188 LEU A O 1
ATOM 1418 N N . VAL A 1 189 ? 4.122 7.480 12.231 1.00 98.31 189 VAL A N 1
ATOM 1419 C CA . VAL A 1 189 ? 3.097 7.219 13.240 1.00 98.31 189 VAL A CA 1
ATOM 1420 C C . VAL A 1 189 ? 3.729 6.794 14.557 1.00 98.31 189 VAL A C 1
ATOM 1422 O O . VAL A 1 189 ? 4.809 6.197 14.598 1.00 98.31 189 VAL A O 1
ATOM 1425 N N . ARG A 1 190 ? 3.034 7.076 15.658 1.00 98.31 190 ARG A N 1
ATOM 1426 C CA . ARG A 1 190 ? 3.377 6.579 16.992 1.00 98.31 190 ARG A CA 1
ATOM 1427 C C . ARG A 1 190 ? 2.391 5.492 17.377 1.00 98.31 190 ARG A C 1
ATOM 1429 O O . ARG A 1 190 ? 1.184 5.726 17.390 1.00 98.31 190 ARG A O 1
ATOM 1436 N N . ASN A 1 191 ? 2.899 4.302 17.684 1.00 98.38 191 ASN A N 1
ATOM 1437 C CA . ASN A 1 191 ? 2.042 3.220 18.151 1.00 98.38 191 ASN A CA 1
ATOM 1438 C C . ASN A 1 191 ? 1.429 3.589 19.509 1.00 98.38 191 ASN A C 1
ATOM 1440 O O . ASN A 1 191 ? 2.130 4.092 20.383 1.00 98.38 191 ASN A O 1
ATOM 1444 N N . ALA A 1 192 ? 0.143 3.307 19.684 1.00 98.06 192 ALA A N 1
ATOM 1445 C CA . ALA A 1 192 ? -0.547 3.444 20.962 1.00 98.06 192 ALA A CA 1
ATOM 1446 C C . ALA A 1 192 ? -0.969 2.069 21.493 1.00 98.06 192 ALA A C 1
ATOM 1448 O O . ALA A 1 192 ? -0.693 1.722 22.635 1.00 98.06 192 ALA A O 1
ATOM 1449 N N . SER A 1 193 ? -1.634 1.268 20.660 1.00 98.50 193 SER A N 1
ATOM 1450 C CA . SER A 1 193 ? -2.144 -0.053 21.039 1.00 98.50 193 SER A CA 1
ATOM 1451 C C . SER A 1 193 ? -2.401 -0.991 19.850 1.00 98.50 193 SER A C 1
ATOM 1453 O O . SER A 1 193 ? -3.130 -1.979 19.998 1.00 98.50 193 SER A O 1
ATOM 1455 N N . ALA A 1 194 ? -1.873 -0.673 18.663 1.00 98.62 194 ALA A N 1
ATOM 1456 C CA . ALA A 1 194 ? -1.942 -1.552 17.504 1.00 98.62 194 ALA A CA 1
ATOM 1457 C C . ALA A 1 194 ? -0.878 -2.653 17.592 1.00 98.62 194 ALA A C 1
ATOM 1459 O O . ALA A 1 194 ? 0.183 -2.490 18.203 1.00 98.62 194 ALA A O 1
ATOM 1460 N N . VAL A 1 195 ? -1.151 -3.766 16.914 1.00 98.75 195 VAL A N 1
ATOM 1461 C CA . VAL A 1 195 ? -0.126 -4.751 16.580 1.00 98.75 195 VAL A CA 1
ATOM 1462 C C . VAL A 1 195 ? 0.711 -4.173 15.444 1.00 98.75 195 VAL A C 1
ATOM 1464 O O . VAL A 1 195 ? 0.175 -3.852 14.382 1.00 98.75 195 VAL A O 1
ATOM 1467 N N . VAL A 1 196 ? 2.018 -4.038 15.656 1.00 98.75 196 VAL A N 1
ATOM 1468 C CA . VAL A 1 196 ? 2.961 -3.621 14.610 1.00 98.75 196 VAL A CA 1
ATOM 1469 C C . VAL A 1 196 ? 3.376 -4.863 13.828 1.00 98.75 196 VAL A C 1
ATOM 1471 O O . VAL A 1 196 ? 4.111 -5.705 14.337 1.00 98.75 196 VAL A O 1
ATOM 1474 N N . LEU A 1 197 ? 2.871 -4.996 12.603 1.00 98.62 197 LEU A N 1
ATOM 1475 C CA . LEU A 1 197 ? 3.176 -6.124 11.722 1.00 98.62 197 LEU A CA 1
ATOM 1476 C C . LEU A 1 197 ? 4.543 -5.951 11.055 1.00 98.62 197 LEU A C 1
ATOM 1478 O O . LEU A 1 197 ? 5.265 -6.928 10.876 1.00 98.62 197 LEU A O 1
ATOM 1482 N N . SER A 1 198 ? 4.901 -4.713 10.708 1.00 98.75 198 SER A N 1
ATOM 1483 C CA . SER A 1 198 ? 6.173 -4.350 10.081 1.00 98.75 198 SER A CA 1
ATOM 1484 C C . SER A 1 198 ? 6.671 -3.012 10.615 1.00 98.75 198 SER A C 1
ATOM 1486 O O . SER A 1 198 ? 5.862 -2.136 10.915 1.00 98.75 198 SER A O 1
ATOM 1488 N N . THR A 1 199 ? 7.989 -2.814 10.630 1.00 98.75 199 THR A N 1
ATOM 1489 C CA . THR A 1 199 ? 8.642 -1.550 11.027 1.00 98.75 199 THR A CA 1
ATOM 1490 C C . THR A 1 199 ? 9.468 -0.999 9.869 1.00 98.75 199 THR A C 1
ATOM 1492 O O . THR A 1 199 ? 10.134 -1.779 9.190 1.00 98.75 199 THR A O 1
ATOM 1495 N N .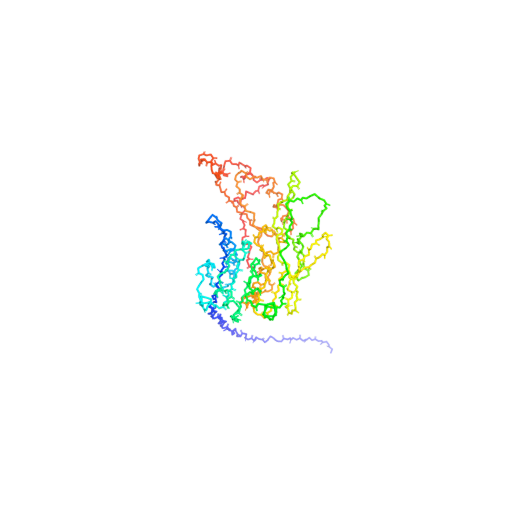 ALA A 1 200 ? 9.448 0.314 9.642 1.00 98.12 200 ALA A N 1
ATOM 1496 C CA . ALA A 1 200 ? 10.362 0.995 8.725 1.00 98.12 200 ALA A CA 1
ATOM 1497 C C . ALA A 1 200 ? 11.460 1.702 9.526 1.00 98.12 200 ALA A C 1
ATOM 1499 O O . ALA A 1 200 ? 11.184 2.222 10.609 1.00 98.12 200 ALA A O 1
ATOM 1500 N N . SER A 1 201 ? 12.678 1.760 8.993 1.00 95.88 201 SER A N 1
ATOM 1501 C CA . SER A 1 201 ? 13.783 2.515 9.578 1.00 95.88 201 SER A CA 1
ATOM 1502 C C . SER A 1 201 ? 14.528 3.346 8.547 1.00 95.88 201 SER A C 1
ATOM 1504 O O . SER A 1 201 ? 14.755 2.907 7.414 1.00 95.88 201 SER A O 1
ATOM 1506 N N . ASP A 1 202 ? 14.997 4.500 8.991 1.00 92.31 202 ASP A N 1
ATOM 1507 C CA . ASP A 1 202 ? 16.030 5.260 8.314 1.00 92.31 202 ASP A CA 1
ATOM 1508 C C . ASP A 1 202 ? 17.405 4.634 8.629 1.00 92.31 202 ASP A C 1
ATOM 1510 O O . ASP A 1 202 ? 17.806 4.579 9.796 1.00 92.31 202 ASP A O 1
ATOM 1514 N N . PRO A 1 203 ? 18.137 4.115 7.627 1.00 88.38 203 PRO A N 1
ATOM 1515 C CA . PRO A 1 203 ? 19.403 3.425 7.864 1.00 88.38 203 PRO A CA 1
ATOM 1516 C C . PRO A 1 203 ? 20.565 4.368 8.215 1.00 88.38 203 PRO A C 1
ATOM 1518 O O . PRO A 1 203 ? 21.625 3.882 8.601 1.00 88.38 203 PRO A O 1
ATOM 1521 N N . VAL A 1 204 ? 20.408 5.686 8.057 1.00 87.00 204 VAL A N 1
ATOM 1522 C CA . VAL A 1 204 ? 21.452 6.679 8.343 1.00 87.00 204 VAL A CA 1
ATOM 1523 C C . VAL A 1 204 ? 21.412 7.096 9.807 1.00 87.00 204 VAL A C 1
ATOM 1525 O O . VAL A 1 204 ? 22.459 7.175 10.443 1.00 87.00 204 VAL A O 1
ATOM 1528 N N . ASN A 1 205 ? 20.222 7.365 10.351 1.00 86.94 205 ASN A N 1
ATOM 1529 C CA . ASN A 1 205 ? 20.075 7.837 11.735 1.00 86.94 205 ASN A CA 1
ATOM 1530 C C . ASN A 1 205 ? 19.426 6.821 12.691 1.00 86.94 205 ASN A C 1
ATOM 1532 O O . ASN A 1 205 ? 19.323 7.095 13.885 1.00 86.94 205 ASN A O 1
ATOM 1536 N N . GLY A 1 206 ? 18.980 5.667 12.190 1.00 89.38 206 GLY A N 1
ATOM 1537 C CA . GLY A 1 206 ? 18.391 4.595 12.992 1.00 89.38 206 GLY A CA 1
ATOM 1538 C C . GLY A 1 206 ? 16.975 4.872 13.506 1.00 89.38 206 GLY A C 1
ATOM 1539 O O . GLY A 1 206 ? 16.421 4.029 14.213 1.00 89.38 206 GLY A O 1
ATOM 1540 N N . LYS A 1 207 ? 16.359 6.015 13.166 1.00 92.44 207 LYS A N 1
ATOM 1541 C CA . LYS A 1 207 ? 14.964 6.297 13.526 1.00 92.44 207 LYS A CA 1
ATOM 1542 C C . LYS A 1 207 ? 14.049 5.259 12.895 1.00 92.44 207 LYS A C 1
ATOM 1544 O O . LYS A 1 207 ? 14.264 4.825 11.764 1.00 92.44 207 LYS A O 1
ATOM 1549 N N . ALA A 1 208 ? 12.996 4.897 13.618 1.00 96.31 208 ALA A N 1
ATOM 1550 C CA . ALA A 1 208 ? 12.042 3.890 13.189 1.00 96.31 208 ALA A CA 1
ATOM 1551 C C . ALA A 1 208 ? 10.599 4.337 13.424 1.00 96.31 208 ALA A C 1
ATOM 1553 O O . ALA A 1 208 ? 10.306 5.103 14.341 1.00 96.31 208 ALA A O 1
ATOM 1554 N N . THR A 1 209 ? 9.690 3.818 12.605 1.00 97.88 209 THR A N 1
ATOM 1555 C CA . THR A 1 209 ? 8.244 4.009 12.747 1.00 97.88 209 THR A CA 1
ATOM 1556 C C . THR A 1 209 ? 7.515 2.705 12.402 1.00 97.88 209 THR A C 1
ATOM 1558 O O . THR A 1 209 ? 8.011 1.934 11.569 1.00 97.88 209 THR A O 1
ATOM 1561 N N . PRO A 1 210 ? 6.359 2.401 13.021 1.00 98.62 210 PRO A N 1
ATOM 1562 C CA . PRO A 1 210 ? 5.492 1.334 12.541 1.00 98.62 210 PRO A CA 1
ATOM 1563 C C . PRO A 1 210 ? 5.163 1.533 11.057 1.00 98.62 210 PRO A C 1
ATOM 1565 O O . PRO A 1 210 ? 4.652 2.576 10.663 1.00 98.62 210 PRO A O 1
ATOM 1568 N N . TYR A 1 211 ? 5.463 0.527 10.237 1.00 98.62 211 TYR A N 1
ATOM 1569 C CA . TYR A 1 211 ? 5.188 0.555 8.803 1.00 98.62 211 TYR A CA 1
ATOM 1570 C C . TYR A 1 211 ? 3.794 0.027 8.488 1.00 98.62 211 TYR A C 1
ATOM 1572 O O . TYR A 1 211 ? 3.009 0.704 7.834 1.00 98.62 211 TYR A O 1
ATOM 1580 N N . ILE A 1 212 ? 3.490 -1.182 8.967 1.00 98.81 212 ILE A N 1
ATOM 1581 C CA . ILE A 1 212 ? 2.151 -1.757 8.868 1.00 98.81 212 ILE A CA 1
ATOM 1582 C C . ILE A 1 212 ? 1.644 -2.026 10.270 1.00 98.81 212 ILE A C 1
ATOM 1584 O O . ILE A 1 212 ? 2.305 -2.720 11.049 1.00 98.81 212 ILE A O 1
ATOM 1588 N N . THR A 1 213 ? 0.467 -1.498 10.581 1.00 98.81 213 THR A N 1
ATOM 1589 C CA . THR A 1 213 ? -0.207 -1.708 11.860 1.00 98.81 213 THR A CA 1
ATOM 1590 C C . THR A 1 213 ? -1.567 -2.356 11.655 1.00 98.81 213 THR A C 1
ATOM 1592 O O . THR A 1 213 ? -2.205 -2.198 10.614 1.00 98.81 213 THR A O 1
ATOM 1595 N N . ARG A 1 214 ? -2.007 -3.105 12.668 1.00 98.62 214 ARG A N 1
ATOM 1596 C CA . ARG A 1 214 ? -3.351 -3.670 12.738 1.00 98.62 214 ARG A CA 1
ATOM 1597 C C . ARG A 1 214 ? -3.955 -3.438 14.115 1.00 98.62 214 ARG A C 1
ATOM 1599 O O . ARG A 1 214 ? -3.383 -3.855 15.127 1.00 98.62 214 ARG A O 1
ATOM 1606 N N . LYS A 1 215 ? -5.151 -2.858 14.160 1.00 98.12 215 LYS A N 1
ATOM 1607 C CA . LYS A 1 215 ? -5.998 -2.806 15.356 1.00 98.12 215 LYS A CA 1
ATOM 1608 C C . LYS A 1 215 ? -7.344 -3.432 15.027 1.00 98.12 215 LYS A C 1
ATOM 1610 O O . LYS A 1 215 ? -8.141 -2.836 14.313 1.00 98.12 215 LYS A O 1
ATOM 1615 N N . ARG A 1 216 ? -7.593 -4.631 15.568 1.00 95.69 216 ARG A N 1
ATOM 1616 C CA . ARG A 1 216 ? -8.742 -5.465 15.171 1.00 95.69 216 ARG A CA 1
ATOM 1617 C C . ARG A 1 216 ? -8.768 -5.592 13.641 1.00 95.69 216 ARG A C 1
ATOM 1619 O O . ARG A 1 216 ? -7.785 -6.076 13.085 1.00 95.69 216 ARG A O 1
ATOM 1626 N N . ASP A 1 217 ? -9.810 -5.089 12.994 1.00 93.94 217 ASP A N 1
ATOM 1627 C CA . ASP A 1 217 ? -10.008 -5.162 11.550 1.00 93.94 217 ASP A CA 1
ATOM 1628 C C . ASP A 1 217 ? -9.540 -3.905 10.788 1.00 93.94 217 ASP A C 1
ATOM 1630 O O . ASP A 1 217 ? -9.717 -3.820 9.575 1.00 93.94 217 ASP A O 1
ATOM 1634 N N . PHE A 1 218 ? -8.906 -2.935 11.462 1.00 98.56 218 PHE A N 1
ATOM 1635 C CA . PHE A 1 218 ? -8.302 -1.767 10.815 1.00 98.56 218 PHE A CA 1
ATOM 1636 C C . PHE A 1 218 ? -6.812 -2.003 10.542 1.00 98.56 218 PHE A C 1
ATOM 1638 O O . PHE A 1 218 ? -6.019 -2.162 11.475 1.00 98.56 218 PHE A O 1
ATOM 1645 N N . PHE A 1 219 ? -6.434 -1.992 9.267 1.00 98.81 219 PHE A N 1
ATOM 1646 C CA . PHE A 1 219 ? -5.065 -2.112 8.777 1.00 98.81 219 PHE A CA 1
ATOM 1647 C C . PHE A 1 219 ? -4.591 -0.764 8.249 1.00 98.81 219 PHE A C 1
ATOM 1649 O O . PHE A 1 219 ? -5.321 -0.069 7.543 1.00 98.81 219 PHE A O 1
ATOM 1656 N N . TYR A 1 220 ? -3.347 -0.416 8.545 1.00 98.81 220 TYR A N 1
ATOM 1657 C CA . TYR A 1 220 ? -2.724 0.786 8.013 1.00 98.81 220 TYR A CA 1
ATOM 1658 C C . TYR A 1 220 ? -1.343 0.476 7.451 1.00 98.81 220 TYR A C 1
ATOM 1660 O O . TYR A 1 220 ? -0.567 -0.222 8.099 1.00 98.81 220 TYR A O 1
ATOM 1668 N N . VAL A 1 221 ? -1.050 0.998 6.261 1.00 98.81 221 VAL A N 1
ATOM 1669 C CA . VAL A 1 221 ? 0.256 0.934 5.596 1.00 98.81 221 VAL A CA 1
ATOM 1670 C C . VAL A 1 221 ? 0.778 2.359 5.477 1.00 98.81 221 VAL A C 1
ATOM 1672 O O . VAL A 1 221 ? 0.148 3.194 4.836 1.00 98.81 221 VAL A O 1
ATOM 1675 N N . ALA A 1 222 ? 1.917 2.650 6.099 1.00 98.25 222 ALA A N 1
ATOM 1676 C CA . ALA A 1 222 ? 2.415 4.012 6.275 1.00 98.25 222 ALA A CA 1
ATOM 1677 C C . ALA A 1 222 ? 2.942 4.683 4.996 1.00 98.25 222 ALA A C 1
ATOM 1679 O O . ALA A 1 222 ? 3.237 5.873 5.013 1.00 98.25 222 ALA A O 1
ATOM 1680 N N . ASP A 1 223 ? 3.074 3.953 3.891 1.00 95.44 223 ASP A N 1
ATOM 1681 C CA . ASP A 1 223 ? 3.441 4.518 2.595 1.00 95.44 223 ASP A CA 1
ATOM 1682 C C . ASP A 1 223 ? 2.683 3.847 1.449 1.00 95.44 223 ASP A C 1
ATOM 1684 O O . ASP A 1 223 ? 1.839 2.976 1.667 1.00 95.44 223 ASP A O 1
ATOM 1688 N N . ASN A 1 224 ? 2.968 4.276 0.219 1.00 96.00 224 ASN A N 1
ATOM 1689 C CA . ASN A 1 224 ? 2.475 3.605 -0.972 1.00 96.00 224 ASN A CA 1
ATOM 1690 C C . ASN A 1 224 ? 3.468 2.506 -1.406 1.00 96.00 224 ASN A C 1
ATOM 1692 O O . ASN A 1 224 ? 4.531 2.838 -1.943 1.00 96.00 224 ASN A O 1
ATOM 1696 N N . PRO A 1 225 ? 3.139 1.210 -1.243 1.00 95.62 225 PRO A N 1
ATOM 1697 C CA . PRO A 1 225 ? 4.031 0.106 -1.593 1.00 95.62 225 PRO A CA 1
ATOM 1698 C C . PRO A 1 225 ? 4.108 -0.162 -3.101 1.00 95.62 225 PRO A C 1
ATOM 1700 O O . PRO A 1 225 ? 4.860 -1.032 -3.525 1.00 95.62 225 PRO A O 1
ATOM 1703 N N . PHE A 1 226 ? 3.339 0.558 -3.922 1.00 95.94 226 PHE A N 1
ATOM 1704 C CA . PHE A 1 226 ? 3.312 0.367 -5.371 1.00 95.94 226 PHE A CA 1
ATOM 1705 C C . PHE A 1 226 ? 4.301 1.254 -6.134 1.00 95.94 226 PHE A C 1
ATOM 1707 O O . PHE A 1 226 ? 4.428 1.144 -7.351 1.00 95.94 226 PHE A O 1
ATOM 1714 N N . LEU A 1 227 ? 5.030 2.117 -5.423 1.00 91.81 227 LEU A N 1
ATOM 1715 C CA . LEU A 1 227 ? 6.040 2.993 -6.004 1.00 91.81 227 LEU A CA 1
ATOM 1716 C C . LEU A 1 227 ? 7.434 2.362 -5.914 1.00 91.81 227 LEU A C 1
ATOM 1718 O O . LEU A 1 227 ? 7.899 2.030 -4.816 1.00 91.81 227 LEU A O 1
ATOM 1722 N N . PHE A 1 228 ? 8.108 2.288 -7.069 1.00 89.12 228 PHE A N 1
ATOM 1723 C CA . PHE A 1 228 ? 9.470 1.762 -7.245 1.00 89.12 228 PHE A CA 1
ATOM 1724 C C . PHE A 1 228 ? 9.642 0.302 -6.783 1.00 89.12 228 PHE A C 1
ATOM 1726 O O . PHE A 1 228 ? 10.583 -0.023 -6.057 1.00 89.12 228 PHE A O 1
ATOM 1733 N N . ILE A 1 229 ? 8.720 -0.571 -7.204 1.00 92.12 229 ILE A N 1
ATOM 1734 C CA . ILE A 1 229 ? 8.733 -2.004 -6.874 1.00 92.12 229 ILE A CA 1
ATOM 1735 C C . ILE A 1 229 ? 9.978 -2.6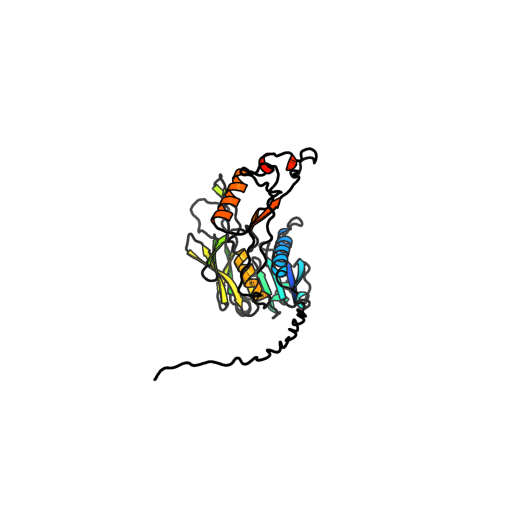88 -7.462 1.00 92.12 229 ILE A C 1
ATOM 1737 O O . ILE A 1 229 ? 10.363 -2.437 -8.602 1.00 92.12 229 ILE A O 1
ATOM 1741 N N . HIS A 1 230 ? 10.564 -3.599 -6.687 1.00 90.94 230 HIS A N 1
ATOM 1742 C CA . HIS A 1 230 ? 11.598 -4.556 -7.093 1.00 90.94 230 HIS A CA 1
ATOM 1743 C C . HIS A 1 230 ? 11.414 -5.878 -6.331 1.00 90.94 230 HIS A C 1
ATOM 1745 O O . HIS A 1 230 ? 10.523 -6.021 -5.492 1.00 90.94 230 HIS A O 1
ATOM 1751 N N . GLU A 1 231 ? 12.269 -6.860 -6.595 1.00 87.38 231 GLU A N 1
ATOM 1752 C CA . GLU A 1 231 ? 12.128 -8.251 -6.149 1.00 87.38 231 GLU A CA 1
ATOM 1753 C C . GLU A 1 231 ? 12.274 -8.439 -4.630 1.00 87.38 231 GLU A C 1
ATOM 1755 O O . GLU A 1 231 ? 11.965 -9.507 -4.099 1.00 87.38 231 GLU A O 1
ATOM 1760 N N . ARG A 1 232 ? 12.765 -7.425 -3.907 1.00 90.75 232 ARG A N 1
ATOM 1761 C CA . ARG A 1 232 ? 12.899 -7.419 -2.438 1.00 90.75 232 ARG A CA 1
ATOM 1762 C C . ARG A 1 232 ? 12.196 -6.222 -1.801 1.00 90.75 232 ARG A C 1
ATOM 1764 O O . ARG A 1 232 ? 12.620 -5.749 -0.740 1.00 90.75 232 ARG A O 1
ATOM 1771 N N . ASP A 1 233 ? 11.175 -5.705 -2.471 1.00 94.88 233 ASP A N 1
ATOM 1772 C CA . ASP A 1 233 ? 10.467 -4.508 -2.046 1.00 94.88 233 ASP A CA 1
ATOM 1773 C C . ASP A 1 233 ? 9.435 -4.786 -0.945 1.00 94.88 233 ASP A C 1
ATOM 1775 O O . ASP A 1 233 ? 8.948 -5.907 -0.766 1.00 94.88 233 ASP A O 1
ATOM 1779 N N . ARG A 1 234 ? 9.084 -3.731 -0.205 1.00 95.62 234 ARG A N 1
ATOM 1780 C CA . ARG A 1 234 ? 8.009 -3.729 0.798 1.00 95.62 234 ARG A CA 1
ATOM 1781 C C . ARG A 1 234 ? 6.637 -4.105 0.217 1.00 95.62 234 ARG A C 1
ATOM 1783 O O . ARG A 1 234 ? 5.787 -4.567 0.972 1.00 95.62 234 ARG A O 1
ATOM 1790 N N . TYR A 1 235 ? 6.442 -4.015 -1.102 1.00 96.06 235 TYR A N 1
ATOM 1791 C CA . TYR A 1 235 ? 5.307 -4.610 -1.820 1.00 96.06 235 TYR A CA 1
ATOM 1792 C C . TYR A 1 235 ? 5.011 -6.060 -1.395 1.00 96.06 235 TYR A C 1
ATOM 1794 O O . TYR A 1 235 ? 3.854 -6.429 -1.192 1.00 96.06 235 TYR A O 1
ATOM 1802 N N . LEU A 1 236 ? 6.050 -6.876 -1.182 1.00 96.00 236 LEU A N 1
ATOM 1803 C CA . LEU A 1 236 ? 5.893 -8.270 -0.752 1.00 96.00 236 LEU A CA 1
ATOM 1804 C C . LEU A 1 236 ? 5.328 -8.399 0.668 1.00 96.00 236 LEU A C 1
ATOM 1806 O O . LEU A 1 236 ? 4.676 -9.392 0.981 1.00 96.00 236 LEU A O 1
ATOM 1810 N N . ILE A 1 237 ? 5.561 -7.397 1.521 1.00 98.00 237 ILE A N 1
ATOM 1811 C CA . ILE A 1 237 ? 4.982 -7.338 2.865 1.00 98.00 237 ILE A CA 1
ATOM 1812 C C . ILE A 1 237 ? 3.472 -7.115 2.753 1.00 98.00 237 ILE A C 1
ATOM 1814 O O . ILE A 1 237 ? 2.710 -7.832 3.399 1.00 98.00 237 ILE A O 1
ATOM 1818 N N . LEU A 1 238 ? 3.031 -6.171 1.908 1.00 98.12 238 LEU A N 1
ATOM 1819 C CA . LEU A 1 238 ? 1.602 -5.954 1.663 1.00 98.12 238 LEU A CA 1
ATOM 1820 C C . LEU A 1 238 ? 0.945 -7.231 1.123 1.00 98.12 238 LEU A C 1
ATOM 1822 O O . LEU A 1 238 ? -0.092 -7.632 1.640 1.00 98.12 238 LEU A O 1
ATOM 1826 N N . ALA A 1 239 ? 1.561 -7.894 0.140 1.00 96.56 239 ALA A N 1
ATOM 1827 C CA . ALA A 1 239 ? 1.026 -9.127 -0.437 1.00 96.56 239 ALA A CA 1
ATOM 1828 C C . ALA A 1 239 ? 0.762 -10.220 0.620 1.00 96.56 239 ALA A C 1
ATOM 1830 O O . ALA A 1 239 ? -0.265 -10.893 0.561 1.00 96.56 239 ALA A O 1
ATOM 1831 N N . ASP A 1 240 ? 1.647 -10.366 1.612 1.00 96.06 240 ASP A N 1
ATOM 1832 C CA . ASP A 1 240 ? 1.464 -11.319 2.716 1.00 96.06 240 ASP A CA 1
ATOM 1833 C C . ASP A 1 240 ? 0.400 -10.846 3.726 1.00 96.06 240 ASP A C 1
ATOM 1835 O O . ASP A 1 240 ? -0.444 -11.631 4.150 1.00 96.06 240 ASP A O 1
ATOM 1839 N N . VAL A 1 241 ? 0.374 -9.552 4.066 1.00 97.75 241 VAL A N 1
ATOM 1840 C CA . VAL A 1 241 ? -0.633 -8.962 4.974 1.00 97.75 241 VAL A CA 1
ATOM 1841 C C . VAL A 1 241 ? -2.051 -9.061 4.410 1.00 97.75 241 VAL A C 1
ATOM 1843 O O . VAL A 1 241 ? -3.012 -9.147 5.177 1.00 97.75 241 VAL A O 1
ATOM 1846 N N . LEU A 1 242 ? -2.209 -9.098 3.084 1.00 97.94 242 LEU A N 1
ATOM 1847 C CA . LEU A 1 242 ? -3.528 -9.222 2.472 1.00 97.94 242 LEU A CA 1
ATOM 1848 C C . LEU A 1 242 ? -4.246 -10.524 2.846 1.00 97.94 242 LEU A C 1
ATOM 1850 O O . LEU A 1 242 ? -5.470 -10.500 2.891 1.00 97.94 242 LEU A O 1
ATOM 1854 N N . PHE A 1 243 ? -3.535 -11.606 3.196 1.00 96.06 243 PHE A N 1
ATOM 1855 C CA . PHE A 1 243 ? -4.148 -12.830 3.737 1.00 96.06 243 PHE A CA 1
ATOM 1856 C C . PHE A 1 243 ? -4.960 -12.539 5.006 1.00 96.06 243 PHE A C 1
ATOM 1858 O O . PHE A 1 243 ? -6.138 -12.896 5.087 1.00 96.06 243 PHE A O 1
ATOM 1865 N N . ASP A 1 244 ? -4.371 -11.801 5.950 1.00 96.44 244 ASP A N 1
ATOM 1866 C CA . ASP A 1 244 ? -5.058 -11.366 7.168 1.00 96.44 244 ASP A CA 1
ATOM 1867 C C . ASP A 1 244 ? -6.203 -10.400 6.832 1.00 96.44 244 ASP A C 1
ATOM 1869 O O . ASP A 1 244 ? -7.303 -10.528 7.373 1.00 96.44 244 ASP A O 1
ATOM 1873 N N . PHE A 1 245 ? -5.970 -9.460 5.907 1.00 97.94 245 PHE A N 1
ATOM 1874 C CA . PHE A 1 245 ? -6.984 -8.484 5.506 1.00 97.94 245 PHE A CA 1
ATOM 1875 C C . PHE A 1 245 ? -8.204 -9.128 4.852 1.00 97.94 245 PHE A C 1
ATOM 1877 O O . PHE A 1 245 ? -9.291 -8.614 5.061 1.00 97.94 245 PHE A O 1
ATOM 1884 N N . VAL A 1 246 ? -8.084 -10.223 4.097 1.00 96.56 246 VAL A N 1
ATOM 1885 C CA . VAL A 1 246 ? -9.250 -10.928 3.522 1.00 96.56 246 VAL A CA 1
ATOM 1886 C C . VAL A 1 246 ? -9.765 -12.064 4.415 1.00 96.56 246 VAL A C 1
ATOM 1888 O O . VAL A 1 246 ? -10.812 -12.655 4.131 1.00 96.56 246 VAL A O 1
ATOM 1891 N N . GLY A 1 247 ? -9.063 -12.352 5.516 1.00 94.81 247 GLY A N 1
ATOM 1892 C CA . GLY A 1 247 ? -9.393 -13.421 6.458 1.00 94.81 247 GLY A CA 1
ATOM 1893 C C . GLY A 1 247 ? -9.168 -14.818 5.882 1.00 94.81 247 GLY A C 1
ATOM 1894 O O . GLY A 1 247 ? -9.991 -15.706 6.087 1.00 94.81 247 GLY A O 1
ATOM 1895 N N . ARG A 1 248 ? -8.093 -15.012 5.112 1.00 92.31 248 ARG A N 1
ATOM 1896 C CA . ARG A 1 248 ? -7.756 -16.292 4.473 1.00 92.31 248 ARG A CA 1
ATOM 1897 C C . ARG A 1 248 ? -6.355 -16.726 4.853 1.00 92.31 248 ARG A C 1
ATOM 1899 O O . ARG A 1 248 ? -5.473 -15.900 5.033 1.00 92.31 248 ARG A O 1
ATOM 1906 N N . ALA A 1 249 ? -6.141 -18.034 4.903 1.00 89.12 249 ALA A N 1
ATOM 1907 C CA . ALA A 1 249 ? -4.810 -18.609 5.025 1.00 89.12 249 ALA A CA 1
ATOM 1908 C C . ALA A 1 249 ? -4.244 -18.967 3.638 1.00 89.12 249 ALA A C 1
ATOM 1910 O O . ALA A 1 249 ? -5.015 -19.215 2.703 1.00 89.12 249 ALA A O 1
ATOM 1911 N N . PRO A 1 250 ? -2.911 -19.036 3.487 1.00 86.00 250 PRO A N 1
ATOM 1912 C CA . PRO A 1 250 ? -2.288 -19.650 2.321 1.00 86.00 250 PRO A CA 1
ATOM 1913 C C . PRO A 1 250 ? -2.830 -21.064 2.092 1.00 86.00 250 PRO A C 1
ATOM 1915 O O . PRO A 1 250 ? -2.960 -21.840 3.036 1.00 86.00 250 PRO A O 1
ATOM 1918 N N . ALA A 1 251 ? -3.099 -21.421 0.833 1.00 80.88 251 ALA A N 1
ATOM 1919 C CA . ALA A 1 251 ? -3.683 -22.716 0.456 1.00 80.88 251 ALA A CA 1
ATOM 1920 C C . ALA A 1 251 ? -2.769 -23.935 0.730 1.00 80.88 251 ALA A C 1
ATOM 1922 O O . ALA A 1 251 ? -3.137 -25.070 0.442 1.00 80.88 251 ALA A O 1
ATOM 1923 N N . GLY A 1 252 ? -1.569 -23.717 1.269 1.00 81.50 252 GLY A N 1
ATOM 1924 C CA . GLY A 1 252 ? -0.637 -24.763 1.662 1.00 81.50 252 GLY A CA 1
ATOM 1925 C C . GLY A 1 252 ? 0.708 -24.198 2.112 1.00 81.50 252 GLY A C 1
ATOM 1926 O O . GLY A 1 252 ? 0.947 -22.991 2.094 1.00 81.50 252 GLY A O 1
ATOM 1927 N N . THR A 1 253 ? 1.613 -25.093 2.505 1.00 80.50 253 THR A N 1
ATOM 1928 C CA . THR A 1 253 ? 2.980 -24.746 2.933 1.00 80.50 253 THR A CA 1
ATOM 1929 C C . THR A 1 253 ? 3.975 -24.691 1.773 1.00 80.50 253 THR A C 1
ATOM 1931 O O . THR A 1 253 ? 5.052 -24.101 1.904 1.00 80.50 253 THR A O 1
ATOM 1934 N N . ARG A 1 254 ? 3.627 -25.294 0.627 1.00 81.62 254 ARG A N 1
ATOM 1935 C CA . ARG A 1 254 ? 4.475 -25.340 -0.567 1.00 81.62 254 ARG A CA 1
ATOM 1936 C C . ARG A 1 254 ? 4.464 -23.983 -1.265 1.00 81.62 254 ARG A C 1
ATOM 1938 O O . ARG A 1 254 ? 3.409 -23.442 -1.579 1.00 81.62 254 ARG A O 1
ATOM 1945 N N . ARG A 1 255 ? 5.656 -23.440 -1.510 1.00 77.56 255 ARG A N 1
ATOM 1946 C CA . ARG A 1 255 ? 5.850 -22.139 -2.156 1.00 77.56 255 ARG A CA 1
ATOM 1947 C C . ARG A 1 255 ? 6.314 -22.368 -3.583 1.00 77.56 255 ARG A C 1
ATOM 1949 O O . ARG A 1 255 ? 7.384 -22.934 -3.796 1.00 77.56 255 ARG A O 1
ATOM 1956 N N . TRP A 1 256 ? 5.506 -21.935 -4.539 1.00 78.25 256 TRP A N 1
ATOM 1957 C CA . TRP A 1 256 ? 5.851 -21.969 -5.953 1.00 78.25 256 TRP A CA 1
ATOM 1958 C C . TRP A 1 256 ? 6.344 -20.592 -6.377 1.00 78.25 256 TRP A C 1
ATOM 1960 O O . TRP A 1 256 ? 5.731 -19.580 -6.046 1.00 78.25 256 TRP A O 1
ATOM 1970 N N . ALA A 1 257 ? 7.448 -20.561 -7.110 1.00 82.06 257 ALA A N 1
ATOM 1971 C CA . ALA A 1 257 ? 7.943 -19.368 -7.773 1.00 82.06 257 ALA A CA 1
ATOM 1972 C C . ALA A 1 257 ? 8.363 -19.763 -9.187 1.00 82.06 257 ALA A C 1
ATOM 1974 O O . ALA A 1 257 ? 8.961 -20.823 -9.381 1.00 82.06 257 ALA A O 1
ATOM 1975 N N . LEU A 1 258 ? 8.043 -18.914 -10.158 1.00 84.19 258 LEU A N 1
ATOM 1976 C CA . LEU A 1 258 ? 8.495 -19.047 -11.533 1.00 84.19 258 LEU A CA 1
ATOM 1977 C C . LEU A 1 258 ? 9.289 -17.797 -11.877 1.00 84.19 258 LEU A C 1
ATOM 1979 O O . LEU A 1 258 ? 8.771 -16.687 -11.772 1.00 84.19 258 LEU A O 1
ATOM 1983 N N . ILE A 1 259 ? 10.532 -17.984 -12.306 1.00 89.69 259 ILE A N 1
ATOM 1984 C CA . ILE A 1 259 ? 11.280 -16.912 -12.951 1.00 89.69 259 ILE A CA 1
ATOM 1985 C C . ILE A 1 259 ? 10.894 -16.919 -14.422 1.00 89.69 259 ILE A C 1
ATOM 1987 O O . ILE A 1 259 ? 10.972 -17.956 -15.081 1.00 89.69 259 ILE A O 1
ATOM 1991 N N . ARG A 1 260 ? 10.468 -15.767 -14.930 1.00 92.31 260 ARG A N 1
ATOM 1992 C CA . ARG A 1 260 ? 10.227 -15.564 -16.352 1.00 92.31 260 ARG A CA 1
ATOM 1993 C C . ARG A 1 260 ? 11.248 -14.565 -16.878 1.00 92.31 260 ARG A C 1
ATOM 1995 O O . ARG A 1 260 ? 11.394 -13.486 -16.312 1.00 92.31 260 ARG A O 1
ATOM 2002 N N . LEU A 1 261 ? 11.970 -14.951 -17.922 1.00 91.50 261 LEU A N 1
ATOM 2003 C CA . LEU A 1 261 ? 12.786 -14.037 -18.710 1.00 91.50 261 LEU A CA 1
ATOM 2004 C C . LEU A 1 261 ? 11.869 -13.450 -19.784 1.00 91.50 261 LEU A C 1
ATOM 2006 O O . LEU A 1 261 ? 11.539 -14.135 -20.751 1.00 91.50 261 LEU A O 1
ATOM 2010 N N . GLU A 1 262 ? 11.384 -12.238 -19.534 1.00 90.50 262 GLU A N 1
ATOM 2011 C CA . GLU A 1 262 ? 10.423 -11.537 -20.390 1.00 90.50 262 GLU A CA 1
ATOM 2012 C C . GLU A 1 262 ? 11.104 -10.693 -21.467 1.00 90.50 262 GLU A C 1
ATOM 2014 O O . GLU A 1 262 ? 12.303 -10.420 -21.395 1.00 90.50 262 GLU A O 1
ATOM 2019 N N . ASP A 1 263 ? 10.305 -10.288 -22.455 1.00 88.00 263 ASP A N 1
ATOM 2020 C CA . ASP A 1 263 ? 10.674 -9.363 -23.528 1.00 88.00 263 ASP A CA 1
ATOM 2021 C C . ASP A 1 263 ? 11.937 -9.762 -24.305 1.00 88.00 263 ASP A C 1
ATOM 2023 O O . ASP A 1 263 ? 12.679 -8.920 -24.814 1.00 88.00 263 ASP A O 1
ATOM 2027 N N . ILE A 1 264 ? 12.185 -11.070 -24.439 1.00 88.94 264 ILE A N 1
ATOM 2028 C CA . ILE A 1 264 ? 13.291 -11.569 -25.250 1.00 88.94 264 ILE A CA 1
ATOM 2029 C C . ILE A 1 264 ? 12.902 -11.444 -26.721 1.00 88.94 264 ILE A C 1
ATOM 2031 O O . ILE A 1 264 ? 12.114 -12.225 -27.250 1.00 88.94 264 ILE A O 1
ATOM 2035 N N . HIS A 1 265 ? 13.469 -10.439 -27.376 1.00 86.56 265 HIS A N 1
ATOM 2036 C CA . HIS A 1 265 ? 13.159 -10.057 -28.748 1.00 86.56 265 HIS A CA 1
ATOM 2037 C C . HIS A 1 265 ? 14.418 -10.029 -29.638 1.00 86.56 265 HIS A C 1
ATOM 2039 O O . HIS A 1 265 ? 15.533 -10.049 -29.119 1.00 86.56 265 HIS A O 1
ATOM 2045 N N . PRO A 1 266 ? 14.307 -9.901 -30.973 1.00 83.81 266 PRO A N 1
ATOM 2046 C CA . PRO A 1 266 ? 15.446 -10.015 -31.896 1.00 83.81 266 PRO A CA 1
ATOM 2047 C C . PRO A 1 266 ? 16.552 -8.970 -31.697 1.00 83.81 266 PRO A C 1
ATOM 2049 O O . PRO A 1 266 ? 17.702 -9.214 -32.044 1.00 83.81 266 PRO A O 1
ATOM 2052 N N . ASN A 1 267 ? 16.217 -7.814 -31.117 1.00 82.38 267 ASN A N 1
ATOM 2053 C CA . ASN A 1 267 ? 17.183 -6.773 -30.740 1.00 82.38 267 ASN A CA 1
ATOM 2054 C C . ASN A 1 267 ? 17.706 -6.886 -29.294 1.00 82.38 267 ASN A C 1
ATOM 2056 O O . ASN A 1 267 ? 18.368 -5.971 -28.807 1.00 82.38 267 ASN A O 1
ATOM 2060 N N . TYR A 1 268 ? 17.367 -7.956 -28.571 1.00 85.06 268 TYR A N 1
ATOM 2061 C CA . TYR A 1 268 ? 17.791 -8.129 -27.187 1.00 85.06 268 TYR A CA 1
ATOM 2062 C C . TYR A 1 268 ? 19.278 -8.489 -27.144 1.00 85.06 268 TYR A C 1
ATOM 2064 O O . TYR A 1 268 ? 19.784 -9.202 -28.012 1.00 85.06 268 TYR A O 1
ATOM 2072 N N . ASN A 1 269 ? 19.995 -8.022 -26.121 1.00 87.75 269 ASN A N 1
ATOM 2073 C CA . ASN A 1 269 ? 21.399 -8.376 -25.944 1.00 87.75 269 ASN A CA 1
ATOM 2074 C C . ASN A 1 269 ? 21.524 -9.854 -25.529 1.00 87.75 269 ASN A C 1
ATOM 2076 O O . ASN A 1 269 ? 21.298 -10.216 -24.370 1.00 87.75 269 ASN A O 1
ATOM 2080 N N . LEU A 1 270 ? 21.893 -10.708 -26.485 1.00 86.00 270 LEU A N 1
ATOM 2081 C CA . LEU A 1 270 ? 22.003 -12.150 -26.276 1.00 86.00 270 LEU A CA 1
ATOM 2082 C C . LEU A 1 270 ? 23.055 -12.544 -25.238 1.00 86.00 270 LEU A C 1
ATOM 2084 O O . LEU A 1 270 ? 22.852 -13.531 -24.533 1.00 86.00 270 LEU A O 1
ATOM 2088 N N . ASP A 1 271 ? 24.134 -11.778 -25.079 1.00 88.12 271 ASP A N 1
ATOM 2089 C CA . ASP A 1 271 ? 25.144 -12.085 -24.064 1.00 88.12 271 ASP A CA 1
ATOM 2090 C C . ASP A 1 271 ? 24.566 -11.939 -22.652 1.00 88.12 271 ASP A C 1
ATOM 2092 O O . ASP A 1 271 ? 24.852 -12.765 -21.783 1.00 88.12 271 ASP A O 1
ATOM 2096 N N . LEU A 1 272 ? 23.710 -10.935 -22.419 1.00 89.50 272 LEU A N 1
ATOM 2097 C CA . LEU A 1 272 ? 22.999 -10.780 -21.144 1.00 89.50 272 LEU A CA 1
ATOM 2098 C C . LEU A 1 272 ? 21.994 -11.914 -20.922 1.00 89.50 272 LEU A C 1
ATOM 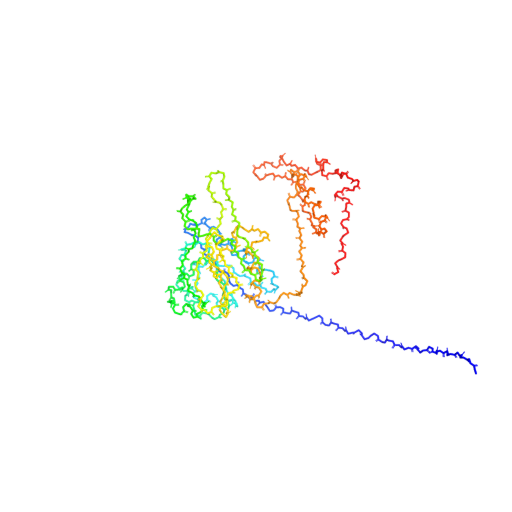2100 O O . LEU A 1 272 ? 21.914 -12.459 -19.819 1.00 89.50 272 LEU A O 1
ATOM 2104 N N . PHE A 1 273 ? 21.264 -12.306 -21.969 1.00 90.44 273 PHE A N 1
ATOM 2105 C CA . PHE A 1 273 ? 20.327 -13.426 -21.902 1.00 90.44 273 PHE A CA 1
ATOM 2106 C C . PHE A 1 273 ? 21.036 -14.737 -21.531 1.00 90.44 273 PHE A C 1
ATOM 2108 O O . PHE A 1 273 ? 20.636 -15.407 -20.576 1.00 90.44 273 PHE A O 1
ATOM 2115 N N . TYR A 1 274 ? 22.123 -15.083 -22.228 1.00 89.62 274 TYR A N 1
ATOM 2116 C CA . TYR A 1 274 ? 22.881 -16.300 -21.943 1.00 89.62 274 TYR A CA 1
ATOM 2117 C C . TYR A 1 274 ? 23.516 -16.269 -20.552 1.00 89.62 274 TYR A C 1
ATOM 2119 O O . TYR A 1 274 ? 23.461 -17.274 -19.846 1.00 89.62 274 TYR A O 1
ATOM 2127 N N . GLN A 1 275 ? 24.036 -15.123 -20.102 1.00 93.50 275 GLN A N 1
ATOM 2128 C CA . GLN A 1 275 ? 24.528 -14.976 -18.729 1.00 93.50 275 GLN A CA 1
ATOM 2129 C C . GLN A 1 275 ? 23.431 -15.252 -17.691 1.00 93.50 275 GLN A C 1
ATOM 2131 O O . GLN A 1 275 ? 23.663 -16.004 -16.741 1.00 93.50 275 GLN A O 1
ATOM 2136 N N . ALA A 1 276 ? 22.226 -14.702 -17.876 1.00 92.50 276 ALA A N 1
ATOM 2137 C CA . ALA A 1 276 ? 21.098 -14.954 -16.982 1.00 92.50 276 ALA A CA 1
ATOM 2138 C C . ALA A 1 276 ? 20.707 -16.442 -16.967 1.00 92.50 276 ALA A C 1
ATOM 2140 O O . ALA A 1 276 ? 20.580 -17.040 -15.895 1.00 92.50 276 ALA A O 1
ATOM 2141 N N . VAL A 1 277 ? 20.583 -17.063 -18.144 1.00 93.81 277 VAL A N 1
ATOM 2142 C CA . VAL A 1 277 ? 20.271 -18.493 -18.294 1.00 93.81 277 VAL A CA 1
ATOM 2143 C C . VAL A 1 277 ? 21.314 -19.372 -17.604 1.00 93.81 277 VAL A C 1
ATOM 2145 O O . VAL A 1 277 ? 20.949 -20.286 -16.863 1.00 93.81 277 VAL A O 1
ATOM 2148 N N . GLU A 1 278 ? 22.604 -19.098 -17.794 1.00 94.81 278 GLU A N 1
ATOM 2149 C CA . GLU A 1 278 ? 23.676 -19.885 -17.183 1.00 94.81 278 GLU A CA 1
ATOM 2150 C C . GLU A 1 278 ? 23.698 -19.746 -15.656 1.00 94.81 278 GLU A C 1
ATOM 2152 O O . GLU A 1 278 ? 23.863 -20.743 -14.946 1.00 94.81 278 GLU A O 1
ATOM 2157 N N . ILE A 1 279 ? 23.428 -18.552 -15.117 1.00 95.31 279 ILE A N 1
ATOM 2158 C CA . ILE A 1 279 ? 23.260 -18.360 -13.669 1.00 95.31 279 ILE A CA 1
ATOM 2159 C C . ILE A 1 279 ? 22.086 -19.199 -13.146 1.00 95.31 279 ILE A C 1
ATOM 2161 O O . ILE A 1 279 ? 22.238 -19.905 -12.143 1.00 95.31 279 ILE A O 1
ATOM 2165 N N . LEU A 1 280 ? 20.931 -19.155 -13.817 1.00 94.12 280 LEU A N 1
ATOM 2166 C CA . LEU A 1 280 ? 19.729 -19.884 -13.404 1.00 94.12 280 LEU A CA 1
ATOM 2167 C C . LEU A 1 280 ? 19.934 -21.402 -13.463 1.00 94.12 280 LEU A C 1
ATOM 2169 O O . LEU A 1 280 ? 19.627 -22.098 -12.490 1.00 94.12 280 LEU A O 1
ATOM 2173 N N . LYS A 1 281 ? 20.548 -21.915 -14.537 1.00 93.38 281 LYS A N 1
ATOM 2174 C CA . LYS A 1 281 ? 20.932 -23.329 -14.662 1.00 93.38 281 LYS A CA 1
ATOM 2175 C C . LYS A 1 281 ? 21.913 -23.751 -13.572 1.00 93.38 281 LYS A C 1
ATOM 2177 O O . LYS A 1 281 ? 21.671 -24.747 -12.891 1.00 93.38 281 LYS A O 1
ATOM 2182 N N . LYS A 1 282 ? 22.988 -22.983 -13.351 1.00 96.00 282 LYS A N 1
ATOM 2183 C CA . LYS A 1 282 ? 24.000 -23.272 -12.319 1.00 96.00 282 LYS A CA 1
ATOM 2184 C C . LYS A 1 282 ? 23.388 -23.310 -10.919 1.00 96.00 282 LYS A C 1
ATOM 2186 O O . LYS A 1 282 ? 23.770 -24.143 -10.100 1.00 96.00 282 LYS A O 1
ATOM 2191 N N . ARG A 1 283 ? 22.417 -22.434 -10.643 1.00 94.25 283 ARG A N 1
ATOM 2192 C CA . ARG A 1 283 ? 21.659 -22.398 -9.381 1.00 94.25 283 ARG A CA 1
ATOM 2193 C C . ARG A 1 283 ? 20.515 -23.415 -9.325 1.00 94.25 283 ARG A C 1
ATOM 2195 O O . ARG A 1 283 ? 19.875 -23.514 -8.283 1.00 94.25 283 ARG A O 1
ATOM 2202 N N . ARG A 1 284 ? 20.281 -24.174 -10.402 1.00 92.38 284 ARG A N 1
ATOM 2203 C CA . ARG A 1 284 ? 19.184 -25.146 -10.550 1.00 92.38 284 ARG A CA 1
ATOM 2204 C C . ARG A 1 284 ? 17.810 -24.525 -10.288 1.00 92.38 284 ARG A C 1
ATOM 2206 O O . ARG A 1 284 ? 16.942 -25.157 -9.692 1.00 92.38 284 ARG A O 1
ATOM 2213 N N . VAL A 1 285 ? 17.626 -23.278 -10.713 1.00 90.94 285 VAL A N 1
ATOM 2214 C CA . VAL A 1 285 ? 16.356 -22.565 -10.578 1.00 90.94 285 VAL A CA 1
ATOM 2215 C C . VAL A 1 285 ? 15.550 -22.766 -11.861 1.00 90.94 285 VAL A C 1
ATOM 2217 O O . VAL A 1 285 ? 16.046 -22.405 -12.927 1.00 90.94 285 VAL A O 1
ATOM 2220 N N . PRO A 1 286 ? 14.333 -23.335 -11.800 1.00 90.56 286 PRO A N 1
ATOM 2221 C CA . PRO A 1 286 ? 13.455 -23.425 -12.961 1.00 90.56 286 PRO A CA 1
ATOM 2222 C C . PRO A 1 286 ? 13.062 -22.036 -13.471 1.00 90.56 286 PRO A C 1
ATOM 2224 O O . PRO A 1 286 ? 12.752 -21.142 -12.681 1.00 90.56 286 PRO A O 1
ATOM 2227 N N . PHE A 1 287 ? 13.037 -21.871 -14.792 1.00 92.31 287 PHE A N 1
ATOM 2228 C CA . PHE A 1 287 ? 12.636 -20.626 -15.436 1.00 92.31 287 PHE A CA 1
ATOM 2229 C C . PHE A 1 287 ? 11.882 -20.886 -16.742 1.00 92.31 287 PHE A C 1
ATOM 2231 O O . PHE A 1 287 ? 12.008 -21.952 -17.346 1.00 92.31 287 PHE A O 1
ATOM 2238 N N . ALA A 1 288 ? 11.109 -19.893 -17.166 1.00 92.56 288 ALA A N 1
ATOM 2239 C CA . ALA A 1 288 ? 10.486 -19.812 -18.479 1.00 92.56 288 ALA A CA 1
ATOM 2240 C C . ALA A 1 288 ? 11.076 -18.629 -19.257 1.00 92.56 288 ALA A C 1
ATOM 2242 O O . ALA A 1 288 ? 11.578 -17.674 -18.662 1.00 92.56 288 ALA A O 1
ATOM 2243 N N . VAL A 1 289 ? 11.012 -18.700 -20.582 1.00 90.81 289 VAL A N 1
ATOM 2244 C CA . VAL A 1 289 ? 11.440 -17.626 -21.483 1.00 90.81 289 VAL A CA 1
ATOM 2245 C C . VAL A 1 289 ? 10.242 -17.215 -22.322 1.00 90.81 289 VAL A C 1
ATOM 2247 O O . VAL A 1 289 ? 9.616 -18.075 -22.942 1.00 90.81 289 VAL A O 1
ATOM 2250 N N . SER A 1 290 ? 9.943 -15.921 -22.344 1.00 90.00 290 SER A N 1
ATOM 2251 C CA . SER A 1 290 ? 8.922 -15.340 -23.213 1.00 90.00 290 SER A CA 1
ATOM 2252 C C . SER A 1 290 ? 9.612 -14.675 -24.394 1.00 90.00 290 SER A C 1
ATOM 2254 O O . SER A 1 290 ? 10.395 -13.741 -24.224 1.00 90.00 290 SER A O 1
ATOM 2256 N N . LEU A 1 291 ? 9.344 -15.202 -25.587 1.00 87.88 291 LEU A N 1
ATOM 2257 C CA . LEU A 1 291 ? 9.913 -14.722 -26.840 1.00 87.88 291 LEU A CA 1
ATOM 2258 C C . LEU A 1 291 ? 8.917 -13.803 -27.546 1.00 87.88 291 LEU A C 1
ATOM 2260 O O . LEU A 1 291 ? 7.743 -14.149 -27.671 1.00 87.88 291 LEU A O 1
ATOM 2264 N N . ILE A 1 292 ? 9.409 -12.676 -28.050 1.00 86.06 292 ILE A N 1
ATOM 2265 C CA . ILE A 1 292 ? 8.703 -11.796 -28.981 1.00 86.06 292 ILE A CA 1
ATOM 2266 C C . ILE A 1 292 ? 9.291 -12.089 -30.368 1.00 86.06 292 ILE A C 1
ATOM 2268 O O . ILE A 1 292 ? 10.431 -11.699 -30.617 1.00 86.06 292 ILE A O 1
ATOM 2272 N N . PRO A 1 293 ? 8.585 -12.819 -31.251 1.00 82.19 293 PRO A N 1
ATOM 2273 C CA . PRO A 1 293 ? 9.151 -13.253 -32.531 1.00 82.19 293 PRO A CA 1
ATOM 2274 C C . PRO A 1 293 ? 9.472 -12.087 -33.465 1.00 82.19 293 PRO A C 1
ATOM 2276 O O . PRO A 1 293 ? 10.528 -12.086 -34.095 1.00 82.19 293 PRO A O 1
ATOM 2279 N N . ASP A 1 294 ? 8.598 -11.082 -33.479 1.00 82.12 294 ASP A N 1
ATOM 2280 C CA . ASP A 1 294 ? 8.700 -9.909 -34.336 1.00 82.12 294 ASP A CA 1
ATOM 2281 C C . ASP A 1 294 ? 8.673 -8.660 -33.468 1.00 82.12 294 ASP A C 1
ATOM 2283 O O . ASP A 1 294 ? 7.712 -8.400 -32.741 1.00 82.12 294 ASP A O 1
ATOM 2287 N N . TYR A 1 295 ? 9.765 -7.902 -33.507 1.00 78.62 295 TYR A N 1
ATOM 2288 C CA . TYR A 1 295 ? 9.903 -6.694 -32.709 1.00 78.62 295 TYR A CA 1
ATOM 2289 C C . TYR A 1 295 ? 9.808 -5.456 -33.577 1.00 78.62 295 TYR A C 1
ATOM 2291 O O . TYR A 1 295 ? 10.665 -5.216 -34.427 1.00 78.62 295 TYR A O 1
ATOM 2299 N N . VAL A 1 296 ? 8.811 -4.631 -33.278 1.00 78.12 296 VAL A N 1
ATOM 2300 C CA . VAL A 1 296 ? 8.670 -3.272 -33.793 1.00 78.12 296 VAL A CA 1
ATOM 2301 C C . VAL A 1 296 ? 8.822 -2.327 -32.608 1.00 78.12 296 VAL A C 1
ATOM 2303 O O . VAL A 1 296 ? 8.083 -2.423 -31.628 1.00 78.12 296 VAL A O 1
ATOM 2306 N N . ALA A 1 297 ? 9.806 -1.430 -32.669 1.00 72.94 297 ALA A N 1
ATOM 2307 C CA . ALA A 1 297 ? 10.018 -0.469 -31.594 1.00 72.94 297 ALA A CA 1
ATOM 2308 C C . ALA A 1 297 ? 8.833 0.516 -31.513 1.00 72.94 297 ALA A C 1
ATOM 2310 O O . ALA A 1 297 ? 8.374 0.995 -32.554 1.00 72.94 297 ALA A O 1
ATOM 2311 N N . PRO A 1 298 ? 8.358 0.874 -30.305 1.00 71.19 298 PRO A N 1
ATOM 2312 C CA . PRO A 1 298 ? 7.304 1.871 -30.151 1.00 71.19 298 PRO A CA 1
ATOM 2313 C C . PRO A 1 298 ? 7.671 3.190 -30.847 1.00 71.19 298 PRO A C 1
ATOM 2315 O O . PRO A 1 298 ? 8.747 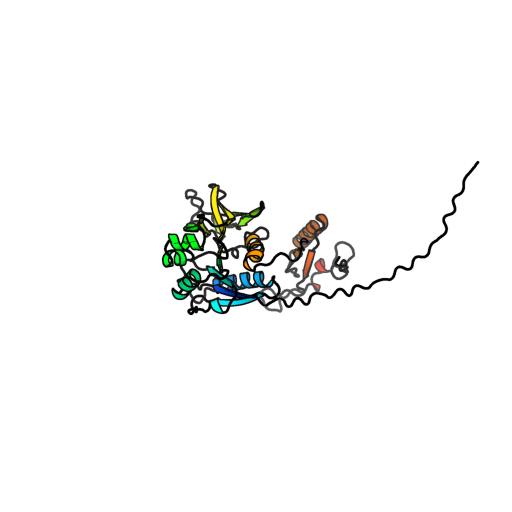3.738 -30.616 1.00 71.19 298 PRO A O 1
ATOM 2318 N N . GLY A 1 299 ? 6.775 3.705 -31.693 1.00 71.94 299 GLY A N 1
ATOM 2319 C CA . GLY A 1 299 ? 6.986 4.958 -32.430 1.00 71.94 299 GLY A CA 1
ATOM 2320 C C . GLY A 1 299 ? 7.823 4.833 -33.709 1.00 71.94 299 GLY A C 1
ATOM 2321 O O . GLY A 1 299 ? 8.096 5.852 -34.340 1.00 71.94 299 GLY A O 1
ATOM 2322 N N . ILE A 1 300 ? 8.203 3.616 -34.116 1.00 67.81 300 ILE A N 1
ATOM 2323 C CA . ILE A 1 300 ? 8.864 3.345 -35.398 1.00 67.81 300 ILE A CA 1
ATOM 2324 C C . ILE A 1 300 ? 7.877 2.633 -36.346 1.00 67.81 300 ILE A C 1
ATOM 2326 O O . ILE A 1 300 ? 7.097 1.800 -35.881 1.00 67.81 300 ILE A O 1
ATOM 2330 N N . PRO A 1 301 ? 7.879 2.939 -37.662 1.00 69.62 301 PRO A N 1
ATOM 2331 C CA . PRO A 1 301 ? 7.049 2.233 -38.636 1.00 69.62 301 PRO A CA 1
ATOM 2332 C C . PRO A 1 301 ? 7.266 0.715 -38.617 1.00 69.62 301 PRO A C 1
ATOM 2334 O O . PRO A 1 301 ? 8.395 0.237 -38.502 1.00 69.62 301 PRO A O 1
ATOM 2337 N N . GLU A 1 302 ? 6.184 -0.035 -38.816 1.00 62.84 302 GLU A N 1
ATOM 2338 C CA . GLU A 1 302 ? 6.149 -1.507 -38.814 1.00 62.84 302 GLU A CA 1
ATOM 2339 C C . GLU A 1 302 ? 7.139 -2.133 -39.816 1.00 62.84 302 GLU A C 1
ATOM 2341 O O . GLU A 1 302 ? 7.733 -3.177 -39.556 1.00 62.84 302 GLU A O 1
ATOM 2346 N N . SER A 1 303 ? 7.429 -1.426 -40.914 1.00 58.56 303 SER A N 1
ATOM 2347 C CA . SER A 1 303 ? 8.411 -1.809 -41.937 1.00 58.56 303 SER A CA 1
ATOM 2348 C C . SER A 1 303 ? 9.867 -1.864 -41.452 1.00 58.56 303 SER A C 1
ATOM 2350 O O . SER A 1 303 ? 10.721 -2.375 -42.172 1.00 58.56 303 SER A O 1
ATOM 2352 N N . ALA A 1 304 ? 10.172 -1.319 -40.271 1.00 62.41 304 ALA A N 1
ATOM 2353 C CA . ALA A 1 304 ? 11.494 -1.388 -39.644 1.00 62.41 304 ALA A CA 1
ATOM 2354 C C . ALA A 1 304 ? 11.570 -2.450 -38.531 1.00 62.41 304 ALA A C 1
ATOM 2356 O O . ALA A 1 304 ? 12.529 -2.467 -37.753 1.00 62.41 304 ALA A O 1
ATOM 2357 N N . GLY A 1 305 ? 10.559 -3.322 -38.440 1.00 64.06 305 GLY A N 1
ATOM 2358 C CA . GLY A 1 305 ? 10.563 -4.462 -37.537 1.00 64.06 305 GLY A CA 1
ATOM 2359 C C . GLY A 1 305 ? 11.733 -5.413 -37.797 1.00 64.06 305 GLY A C 1
ATOM 2360 O O . GLY A 1 305 ? 12.224 -5.551 -38.919 1.00 64.06 305 GLY A O 1
ATOM 2361 N N . VAL A 1 306 ? 12.190 -6.080 -36.740 1.00 72.38 306 VAL A N 1
ATOM 2362 C CA . VAL A 1 306 ? 13.208 -7.130 -36.827 1.00 72.38 306 VAL A CA 1
ATOM 2363 C C . VAL A 1 306 ? 12.566 -8.443 -36.412 1.00 72.38 306 VAL A C 1
ATOM 2365 O O . VAL A 1 306 ? 12.056 -8.555 -35.300 1.00 72.38 306 VAL A O 1
ATOM 2368 N N . GLU A 1 307 ? 12.619 -9.424 -37.307 1.00 77.19 307 GLU A N 1
ATOM 2369 C CA . GLU A 1 307 ? 12.115 -10.782 -37.090 1.00 77.19 307 GLU A CA 1
ATOM 2370 C C . GLU A 1 307 ? 13.227 -11.669 -36.515 1.00 77.19 307 GLU A C 1
ATOM 2372 O O . GLU A 1 307 ? 14.384 -11.615 -36.956 1.00 77.19 307 GLU A O 1
ATOM 2377 N N . ILE A 1 308 ? 12.884 -12.554 -35.579 1.00 71.81 308 ILE A N 1
ATOM 2378 C CA . ILE A 1 308 ? 13.841 -13.485 -34.961 1.00 71.81 308 ILE A CA 1
ATOM 2379 C C . ILE A 1 308 ? 14.445 -14.449 -35.990 1.00 71.81 308 ILE A C 1
ATOM 2381 O O . ILE A 1 308 ? 15.606 -14.837 -35.879 1.00 71.81 308 ILE A O 1
ATOM 2385 N N . GLY A 1 309 ? 13.688 -14.772 -37.047 1.00 67.00 309 GLY A N 1
ATOM 2386 C CA . GLY A 1 309 ? 14.135 -15.615 -38.157 1.00 67.00 309 GLY A CA 1
ATOM 2387 C C . GLY A 1 309 ? 15.287 -15.012 -38.969 1.00 67.00 309 GLY A C 1
ATOM 2388 O O . GLY A 1 309 ? 16.036 -15.745 -39.610 1.00 67.00 309 GLY A O 1
ATOM 2389 N N . ARG A 1 310 ? 15.479 -13.689 -38.905 1.00 70.00 310 ARG A N 1
ATOM 2390 C CA . ARG A 1 310 ? 16.569 -12.974 -39.591 1.00 70.00 310 ARG A CA 1
ATOM 2391 C C . ARG A 1 310 ? 17.814 -12.791 -38.718 1.00 70.00 310 ARG A C 1
ATOM 2393 O O . ARG A 1 310 ? 18.782 -12.179 -39.160 1.00 70.00 310 ARG A O 1
ATOM 2400 N N . ARG A 1 311 ? 17.801 -13.328 -37.493 1.00 68.19 311 ARG A N 1
ATOM 2401 C CA . ARG A 1 311 ? 18.898 -13.272 -36.519 1.00 68.19 311 ARG A CA 1
ATOM 2402 C C . ARG A 1 311 ? 19.478 -14.676 -36.317 1.00 68.19 311 ARG A C 1
ATOM 2404 O O . ARG A 1 311 ? 19.028 -15.406 -35.430 1.00 68.19 311 ARG A O 1
ATOM 2411 N N . PRO A 1 312 ? 20.463 -15.101 -37.130 1.00 66.06 312 PRO A N 1
ATOM 2412 C CA . PRO A 1 312 ? 21.019 -16.449 -37.052 1.00 66.06 312 PRO A CA 1
ATOM 2413 C C . PRO A 1 312 ? 21.583 -16.787 -35.669 1.00 66.06 312 PRO A C 1
ATOM 2415 O O . PRO A 1 312 ? 21.615 -17.951 -35.316 1.00 66.06 312 PRO A O 1
ATOM 2418 N N . GLU A 1 313 ? 21.978 -15.813 -34.860 1.00 66.12 313 GLU A N 1
ATOM 2419 C CA . GLU A 1 313 ? 22.407 -15.948 -33.464 1.00 66.12 313 GLU A CA 1
ATOM 2420 C C . GLU A 1 313 ? 21.319 -16.459 -32.494 1.00 66.12 313 GLU A C 1
ATOM 2422 O O . GLU A 1 313 ? 21.655 -17.097 -31.497 1.00 66.12 313 GLU A O 1
ATOM 2427 N N . PHE A 1 314 ? 20.031 -16.252 -32.792 1.00 62.59 314 PHE A N 1
ATOM 2428 C CA . PHE A 1 314 ? 18.913 -16.879 -32.065 1.00 62.59 314 PHE A CA 1
ATOM 2429 C C . PHE A 1 314 ? 18.623 -18.304 -32.558 1.00 62.59 314 PHE A C 1
ATOM 2431 O O . PHE A 1 314 ? 18.109 -19.140 -31.813 1.00 62.59 314 PHE A O 1
ATOM 2438 N N . LEU A 1 315 ? 18.955 -18.586 -33.820 1.00 56.38 315 LEU A N 1
ATOM 2439 C CA . LEU A 1 315 ? 18.740 -19.881 -34.472 1.00 56.38 315 LEU A CA 1
ATOM 2440 C C . LEU A 1 315 ? 19.923 -20.840 -34.264 1.00 56.38 315 LEU A C 1
ATOM 2442 O O . LEU A 1 315 ? 19.752 -22.060 -34.235 1.00 56.38 315 LEU A O 1
ATOM 2446 N N . ARG A 1 316 ? 21.129 -20.293 -34.094 1.00 50.69 316 ARG A N 1
ATOM 2447 C CA . ARG A 1 316 ? 22.376 -21.011 -33.843 1.00 50.69 316 ARG A CA 1
ATOM 2448 C C . ARG A 1 316 ? 22.508 -21.248 -32.349 1.00 50.69 316 ARG A C 1
ATOM 2450 O O . ARG A 1 316 ? 23.006 -20.414 -31.600 1.00 50.69 316 ARG A O 1
ATOM 2457 N N . SER A 1 317 ? 22.100 -22.438 -31.927 1.00 47.78 317 SER A N 1
ATOM 2458 C CA . SER A 1 317 ? 22.558 -22.996 -30.663 1.00 47.78 317 SER A CA 1
ATOM 2459 C C . SER A 1 317 ? 24.081 -23.110 -30.712 1.00 47.78 317 SER A C 1
ATOM 2461 O O . SER A 1 317 ? 24.610 -23.760 -31.614 1.00 47.78 317 SER A O 1
ATOM 2463 N N . ARG A 1 318 ? 24.793 -22.492 -29.767 1.00 47.38 318 ARG A N 1
ATOM 2464 C CA . ARG A 1 318 ? 26.259 -22.610 -29.701 1.00 47.38 318 ARG A CA 1
ATOM 2465 C C . ARG A 1 318 ? 26.745 -24.035 -29.385 1.00 47.38 318 ARG A C 1
ATOM 2467 O O . ARG A 1 318 ? 27.921 -24.294 -29.565 1.00 47.38 318 ARG A O 1
ATOM 2474 N N . ASP A 1 319 ? 25.824 -24.936 -29.042 1.00 44.22 319 ASP A N 1
ATOM 2475 C CA . ASP A 1 319 ? 25.978 -26.392 -29.016 1.00 44.22 319 ASP A CA 1
ATOM 2476 C C . ASP A 1 319 ? 24.697 -27.010 -29.588 1.00 44.22 319 ASP A C 1
ATOM 2478 O O . ASP A 1 319 ? 23.614 -26.588 -29.191 1.00 44.22 319 ASP A O 1
ATOM 2482 N N . GLU A 1 320 ? 24.789 -27.960 -30.522 1.00 39.00 320 GLU A N 1
ATOM 2483 C CA . GLU A 1 320 ? 23.658 -28.642 -31.179 1.00 39.00 320 GLU A CA 1
ATOM 2484 C C . GLU A 1 320 ? 22.450 -28.901 -30.254 1.00 39.00 320 GLU A C 1
ATOM 2486 O O . GLU A 1 320 ? 22.417 -29.878 -29.504 1.00 39.00 320 GLU A O 1
ATOM 2491 N N . LYS A 1 321 ? 21.453 -28.008 -30.320 1.00 37.78 321 LYS A N 1
ATOM 2492 C CA . LYS A 1 321 ? 20.024 -28.168 -29.982 1.00 37.78 321 LYS A CA 1
ATOM 2493 C C . LYS A 1 321 ? 19.414 -26.771 -29.957 1.00 37.78 321 LYS A C 1
ATOM 2495 O O . LYS A 1 321 ? 19.561 -26.037 -28.981 1.00 37.78 321 LYS A O 1
ATOM 2500 N N . SER A 1 322 ? 18.737 -26.405 -31.044 1.00 38.09 322 SER A N 1
ATOM 2501 C CA . SER A 1 322 ? 18.087 -25.100 -31.171 1.00 38.09 322 SER A CA 1
ATOM 2502 C C . SER A 1 322 ? 17.135 -24.826 -29.997 1.00 38.09 322 SER A C 1
ATOM 2504 O O . SER A 1 322 ? 16.534 -25.751 -29.442 1.00 38.09 322 SER A O 1
ATOM 2506 N N . ILE A 1 323 ? 16.951 -23.550 -29.651 1.00 44.94 323 ILE A N 1
ATOM 2507 C CA . ILE A 1 323 ? 15.928 -23.107 -28.689 1.00 44.94 323 ILE A CA 1
ATOM 2508 C C . ILE A 1 323 ? 14.522 -23.533 -29.163 1.00 44.94 323 ILE A C 1
ATOM 2510 O O . ILE A 1 323 ? 13.673 -23.861 -28.341 1.00 44.94 323 ILE A O 1
ATOM 2514 N N . ALA A 1 324 ? 14.306 -23.652 -30.479 1.00 37.59 324 ALA A N 1
ATOM 2515 C CA . ALA A 1 324 ? 13.071 -24.167 -31.074 1.00 37.59 324 ALA A CA 1
ATOM 2516 C C . ALA A 1 324 ? 12.941 -25.708 -31.019 1.00 37.59 324 ALA A C 1
ATOM 2518 O O . ALA A 1 324 ? 11.854 -26.246 -31.211 1.00 37.59 324 ALA A O 1
ATOM 2519 N N . THR A 1 325 ? 14.028 -26.440 -30.744 1.00 36.28 325 THR A N 1
ATOM 2520 C CA . THR A 1 325 ? 14.071 -27.917 -30.704 1.00 36.28 325 THR A CA 1
ATOM 2521 C C . THR A 1 325 ? 14.364 -28.465 -29.307 1.00 36.28 325 THR A C 1
ATOM 2523 O O . THR A 1 325 ? 14.281 -29.678 -29.090 1.00 36.28 325 THR A O 1
ATOM 2526 N N . GLN A 1 326 ? 14.640 -27.609 -28.319 1.00 39.41 326 GLN A N 1
ATOM 2527 C CA . GLN A 1 326 ? 14.498 -27.998 -26.925 1.00 39.41 326 GLN A CA 1
ATOM 2528 C C . GLN A 1 326 ? 13.012 -28.233 -26.670 1.00 39.41 326 GLN A C 1
ATOM 2530 O O . GLN A 1 326 ? 12.262 -27.332 -26.308 1.00 39.41 326 GLN A O 1
ATOM 2535 N N . ARG A 1 327 ? 12.582 -29.491 -26.837 1.00 32.53 327 ARG A N 1
ATOM 2536 C CA . ARG A 1 327 ? 11.439 -30.017 -26.097 1.00 32.53 327 ARG A CA 1
ATOM 2537 C C . ARG A 1 327 ? 11.724 -29.699 -24.634 1.00 32.53 327 ARG A C 1
ATOM 2539 O O . ARG A 1 327 ? 12.430 -30.454 -23.964 1.00 32.53 327 ARG A O 1
ATOM 2546 N N . PHE A 1 328 ? 11.176 -28.593 -24.141 1.00 35.22 328 PHE A N 1
ATOM 2547 C CA . PHE A 1 328 ? 10.867 -28.456 -22.736 1.00 35.22 328 PHE A CA 1
ATOM 2548 C C . PHE A 1 328 ? 9.986 -29.664 -22.442 1.00 35.22 328 PHE A C 1
ATOM 2550 O O . PHE A 1 328 ? 8.796 -29.682 -22.755 1.00 35.22 328 PHE A O 1
ATOM 2557 N N . ARG A 1 329 ? 10.582 -30.744 -21.923 1.00 27.50 329 ARG A N 1
ATOM 2558 C CA . ARG A 1 329 ? 9.799 -31.714 -21.176 1.00 27.50 329 ARG A CA 1
ATOM 2559 C C . ARG A 1 329 ? 9.181 -30.862 -20.087 1.00 27.50 329 ARG A C 1
ATOM 2561 O O . ARG A 1 329 ? 9.892 -30.435 -19.182 1.00 27.50 329 ARG A O 1
ATOM 2568 N N . LEU A 1 330 ? 7.889 -30.577 -20.236 1.00 31.14 330 LEU A N 1
ATOM 2569 C CA . LEU A 1 330 ? 6.998 -30.299 -19.128 1.00 31.14 330 LEU A CA 1
ATOM 2570 C C . LEU A 1 330 ? 7.328 -31.374 -18.099 1.00 31.14 330 LEU A C 1
ATOM 2572 O O . LEU A 1 330 ? 6.940 -32.536 -18.236 1.00 31.14 330 LEU A O 1
ATOM 2576 N N . GLY A 1 331 ? 8.201 -31.016 -17.157 1.00 26.05 331 GLY A N 1
ATOM 2577 C CA . GLY A 1 331 ? 8.496 -31.852 -16.021 1.00 26.05 331 GLY A CA 1
ATOM 2578 C C . GLY A 1 331 ? 7.148 -32.095 -15.384 1.00 26.05 331 GLY A C 1
ATOM 2579 O O . GLY A 1 331 ? 6.424 -31.133 -15.124 1.00 26.05 331 GLY A O 1
ATOM 2580 N N . ARG A 1 332 ? 6.783 -33.374 -15.247 1.00 24.62 332 ARG A N 1
ATOM 2581 C CA . ARG A 1 332 ? 5.590 -33.792 -14.518 1.00 24.62 332 ARG A CA 1
ATOM 2582 C C . ARG A 1 332 ? 5.455 -32.897 -13.294 1.00 24.62 332 ARG A C 1
ATOM 2584 O O . ARG A 1 332 ? 6.351 -32.863 -12.453 1.00 24.62 332 ARG A O 1
ATOM 2591 N N . ILE A 1 333 ? 4.351 -32.166 -13.253 1.00 28.48 333 ILE A N 1
ATOM 2592 C CA . ILE A 1 333 ? 3.882 -31.528 -12.037 1.00 28.48 333 ILE A CA 1
ATOM 2593 C C . ILE A 1 333 ? 3.702 -32.678 -11.041 1.00 28.48 333 ILE A C 1
ATOM 2595 O O . ILE A 1 333 ? 2.907 -33.585 -11.291 1.00 28.48 333 ILE A O 1
ATOM 2599 N N . VAL A 1 334 ? 4.518 -32.676 -9.985 1.00 34.00 334 VAL A N 1
ATOM 2600 C CA . VAL A 1 334 ? 4.321 -33.487 -8.776 1.00 34.00 334 VAL A CA 1
ATOM 2601 C C . VAL A 1 334 ? 3.983 -32.557 -7.631 1.00 34.00 334 VAL A C 1
ATOM 2603 O O . VAL A 1 334 ? 4.805 -31.649 -7.329 1.00 34.00 334 VAL A O 1
#

Foldseek 3Di:
DDDDDDDDDDDDDDDPPPPPPPPPPCPPAAAEEEEEFEADPDPPGCVRVVLSVVVVVLQVVDPRYDYDYDHQVPDDACPCVPGQEYEYDYPDAPGDGDLSVLVCVLPDPHFYEYEAHDVVVNCVSLPQVSSCVQFQKGWDAKFFDDFDPPPDDDPSAQFWKDAPNDTFGFDKDQDPVRTIDGDRIWTAIGGRGWDQRMKTADPPPGDIGRQWTDDPSYIYGGHRQVTRDDPRGCVVVVSQCVCVNVVHDPPDPDDDDEAEAPDAELPDDVVVVVVVVVVCVVVVHHYHYDYDQWDDDPPHDSVPIDGNVVRVVQQDDVDPAHPVRPPPPPPPDD